Protein AF-0000000068389371 (afdb_homodimer)

Structure (mmCIF, N/CA/C/O backbone):
data_AF-0000000068389371-model_v1
#
loop_
_entity.id
_entity.type
_entity.pdbx_description
1 polymer 'Two component response regulator'
#
loop_
_atom_site.group_PDB
_atom_site.id
_atom_site.type_symbol
_atom_site.label_atom_id
_atom_site.label_alt_id
_atom_site.label_comp_id
_atom_site.label_asym_id
_atom_site.label_entity_id
_atom_site.label_seq_id
_atom_site.pdbx_PDB_ins_code
_atom_site.Cartn_x
_atom_site.Cartn_y
_atom_site.Cartn_z
_atom_site.occupancy
_atom_site.B_iso_or_equiv
_atom_site.auth_seq_id
_atom_site.auth_comp_id
_atom_site.auth_asym_id
_atom_site.auth_atom_id
_atom_site.pdbx_PDB_model_num
ATOM 1 N N . MET A 1 1 ? 2.408 29.203 19.641 1 53.09 1 MET A N 1
ATOM 2 C CA . MET A 1 1 ? 2.848 27.828 19.422 1 53.09 1 MET A CA 1
ATOM 3 C C . MET A 1 1 ? 2.51 27.344 18.016 1 53.09 1 MET A C 1
ATOM 5 O O . MET A 1 1 ? 1.41 27.609 17.516 1 53.09 1 MET A O 1
ATOM 9 N N . ASN A 1 2 ? 3.461 27.078 17.125 1 77 2 ASN A N 1
ATOM 10 C CA . ASN A 1 2 ? 3.219 26.859 15.703 1 77 2 ASN A CA 1
ATOM 11 C C . ASN A 1 2 ? 2.41 25.594 15.453 1 77 2 ASN A C 1
ATOM 13 O O . ASN A 1 2 ? 2.729 24.531 16 1 77 2 ASN A O 1
ATOM 17 N N . ARG A 1 3 ? 1.109 25.828 15.125 1 90.31 3 ARG A N 1
ATOM 18 C CA . ARG A 1 3 ? 0.218 24.688 14.922 1 90.31 3 ARG A CA 1
ATOM 19 C C . ARG A 1 3 ? 0.712 23.797 13.781 1 90.31 3 ARG A C 1
ATOM 21 O O . ARG A 1 3 ? 1.027 24.297 12.695 1 90.31 3 ARG A O 1
ATOM 28 N N . PRO A 1 4 ? 0.837 22.609 14.078 1 95.31 4 PRO A N 1
ATOM 29 C CA . PRO A 1 4 ? 1.233 21.703 12.984 1 95.31 4 PRO A CA 1
ATOM 30 C C . PRO A 1 4 ? 0.307 21.812 11.773 1 95.31 4 PRO A C 1
ATOM 32 O O . PRO A 1 4 ? -0.898 22.016 11.93 1 95.31 4 PRO A O 1
ATOM 35 N N . VAL A 1 5 ? 0.938 21.672 10.641 1 97.31 5 VAL A N 1
ATOM 36 C CA . VAL A 1 5 ? 0.187 21.844 9.398 1 97.31 5 VAL A CA 1
ATOM 37 C C . VAL A 1 5 ? 0.006 20.5 8.719 1 97.31 5 VAL A C 1
ATOM 39 O O . VAL A 1 5 ? 0.98 19.766 8.484 1 97.31 5 VAL A O 1
ATOM 42 N N . VAL A 1 6 ? -1.281 20.156 8.406 1 97.31 6 VAL A N 1
ATOM 43 C CA . VAL A 1 6 ? -1.623 18.938 7.691 1 97.31 6 VAL A CA 1
ATOM 44 C C . VAL A 1 6 ? -2.002 19.266 6.25 1 97.31 6 VAL A C 1
ATOM 46 O O . VAL A 1 6 ? -2.939 20.031 6.008 1 97.31 6 VAL A O 1
ATOM 49 N N . ALA A 1 7 ? -1.181 18.734 5.309 1 97.94 7 ALA A N 1
ATOM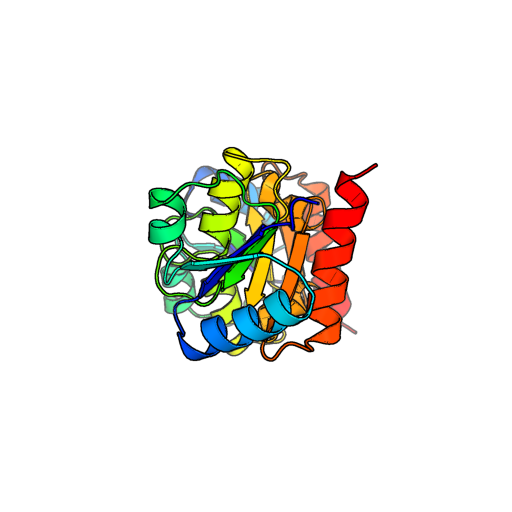 50 C CA . ALA A 1 7 ? -1.576 18.797 3.904 1 97.94 7 ALA A CA 1
ATOM 51 C C . ALA A 1 7 ? -2.52 17.656 3.547 1 97.94 7 ALA A C 1
ATOM 53 O O . ALA A 1 7 ? -2.307 16.516 3.967 1 97.94 7 ALA A O 1
ATOM 54 N N . ILE A 1 8 ? -3.59 17.922 2.832 1 97 8 ILE A N 1
ATOM 55 C CA . I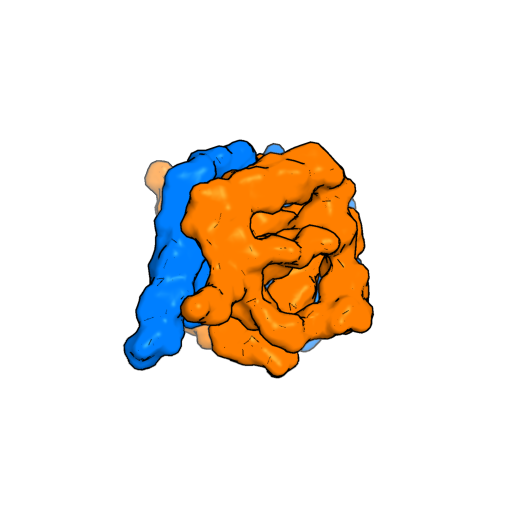LE A 1 8 ? -4.59 16.953 2.434 1 97 8 ILE A CA 1
ATOM 56 C C . ILE A 1 8 ? -4.73 16.938 0.914 1 97 8 ILE A C 1
ATOM 58 O O . ILE A 1 8 ? -4.914 17.984 0.295 1 97 8 ILE A O 1
ATOM 62 N N . VAL A 1 9 ? -4.625 15.711 0.309 1 95.12 9 VAL A N 1
ATOM 63 C CA . VAL A 1 9 ? -4.797 15.57 -1.132 1 95.12 9 VAL A CA 1
ATOM 64 C C . VAL A 1 9 ? -5.973 14.633 -1.419 1 95.12 9 VAL A C 1
ATOM 66 O O . VAL A 1 9 ? -5.945 13.461 -1.04 1 95.12 9 VAL A O 1
ATOM 69 N N . ASP A 1 10 ? -6.953 15.148 -2.037 1 91.75 10 ASP A N 1
ATOM 70 C CA . ASP A 1 10 ? -8.148 14.414 -2.451 1 91.75 10 ASP A CA 1
ATOM 71 C C . ASP A 1 10 ? -8.867 15.141 -3.588 1 91.75 10 ASP A C 1
ATOM 73 O O . ASP A 1 10 ? -8.977 16.359 -3.58 1 91.75 10 ASP A O 1
ATOM 77 N N . ASP A 1 11 ? -9.336 14.391 -4.523 1 90.06 11 ASP A N 1
ATOM 78 C CA . ASP A 1 11 ? -9.977 15.047 -5.66 1 90.06 11 ASP A CA 1
ATOM 79 C C . ASP A 1 11 ? -11.453 15.312 -5.379 1 90.06 11 ASP A C 1
ATOM 81 O O . ASP A 1 11 ? -12.117 16.016 -6.145 1 90.06 11 ASP A O 1
ATOM 85 N N . ASP A 1 12 ? -12.016 14.812 -4.234 1 91.25 12 ASP A N 1
ATOM 86 C CA . ASP A 1 12 ? -13.391 15.086 -3.824 1 91.25 12 ASP A CA 1
ATOM 87 C C . ASP A 1 12 ? -13.453 16.266 -2.859 1 91.25 12 ASP A C 1
ATOM 89 O O . ASP A 1 12 ? -13.023 16.156 -1.707 1 91.25 12 ASP A O 1
ATOM 93 N N . PRO A 1 13 ? -14.047 17.406 -3.371 1 95.06 13 PRO A N 1
ATOM 94 C CA . PRO A 1 13 ? -14.078 18.594 -2.512 1 95.06 13 PRO A CA 1
ATOM 95 C C . PRO A 1 13 ? -14.844 18.359 -1.212 1 95.06 13 PRO A C 1
ATOM 97 O O . PRO A 1 13 ? -14.578 19.016 -0.204 1 95.06 13 PRO A O 1
ATOM 100 N N . ARG A 1 14 ? -15.805 17.422 -1.181 1 95.81 14 ARG A N 1
ATOM 101 C CA . ARG A 1 14 ? -16.547 17.141 0.04 1 95.81 14 ARG A CA 1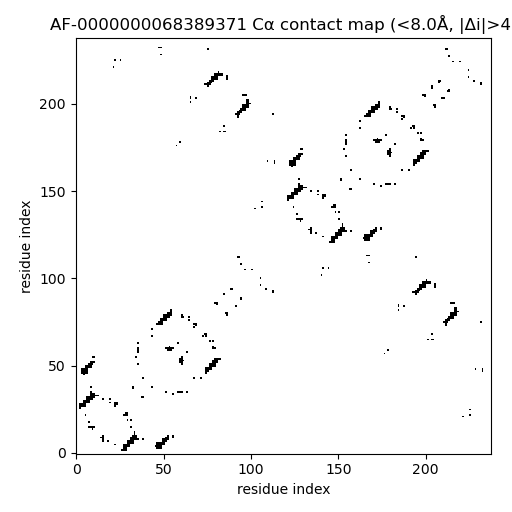
ATOM 102 C C . ARG A 1 14 ? -15.664 16.453 1.076 1 95.81 14 ARG A C 1
ATOM 104 O O . ARG A 1 14 ? -15.766 16.75 2.271 1 95.81 14 ARG A O 1
ATOM 111 N N . VAL A 1 15 ? -14.805 15.586 0.591 1 93.5 15 VAL A N 1
ATOM 112 C CA . VAL A 1 15 ? -13.859 14.914 1.479 1 93.5 15 VAL A CA 1
ATOM 113 C C . VAL A 1 15 ? -12.859 15.922 2.027 1 93.5 15 VAL A C 1
ATOM 115 O O . VAL A 1 15 ? -12.57 15.93 3.227 1 93.5 15 VAL A O 1
ATOM 118 N N . LEU A 1 16 ? -12.383 16.828 1.174 1 96.75 16 LEU A N 1
ATOM 119 C CA . LEU A 1 16 ? -11.453 17.859 1.602 1 96.75 16 LEU A CA 1
ATOM 120 C C . LEU A 1 16 ? -12.078 18.734 2.684 1 96.75 16 LEU A C 1
ATOM 122 O O . LEU A 1 16 ? -11.453 18.984 3.719 1 96.75 16 LEU A O 1
ATOM 126 N N . ALA A 1 17 ? -13.25 19.141 2.471 1 96.75 17 ALA A N 1
ATOM 127 C CA . ALA A 1 17 ? -13.93 20.031 3.414 1 96.75 17 ALA A CA 1
ATOM 128 C C . ALA A 1 17 ? -14.117 19.344 4.766 1 96.75 17 ALA A C 1
ATOM 130 O O . ALA A 1 17 ? -13.906 19.969 5.812 1 96.75 17 ALA A O 1
ATOM 131 N N . SER A 1 18 ? -14.555 18.125 4.707 1 96.12 18 SER A N 1
ATOM 132 C CA . SER A 1 18 ? -14.781 17.359 5.93 1 96.12 18 SER A CA 1
ATOM 133 C C . SER A 1 18 ? -13.492 17.203 6.73 1 96.12 18 SER A C 1
ATOM 135 O O . SER A 1 18 ? -13.484 17.391 7.949 1 96.12 18 SER A O 1
ATOM 137 N N . LEU A 1 19 ? -12.391 16.938 6.066 1 96.81 19 LEU A N 1
ATOM 138 C CA . LEU A 1 19 ? -11.102 16.734 6.73 1 96.81 19 LEU A CA 1
ATOM 139 C C . LEU A 1 19 ? -10.57 18.062 7.281 1 96.81 19 LEU A C 1
ATOM 141 O O . LEU A 1 19 ? -10.016 18.094 8.383 1 96.81 19 LEU A O 1
ATOM 145 N N . VAL A 1 20 ? -10.734 19.094 6.523 1 97.31 20 VAL A N 1
ATOM 146 C CA . VAL A 1 20 ? -10.305 20.406 6.969 1 97.31 20 VAL A CA 1
ATOM 147 C C . VAL A 1 20 ? -11.031 20.781 8.266 1 97.31 20 VAL A C 1
ATOM 149 O O . VAL A 1 20 ? -10.398 21.172 9.242 1 97.31 20 VAL A O 1
ATOM 152 N N . GLU A 1 21 ? -12.289 20.641 8.258 1 97.12 21 GLU A N 1
ATOM 153 C CA . GLU A 1 21 ? -13.086 20.969 9.438 1 97.12 21 GLU A CA 1
ATOM 154 C C . GLU A 1 21 ? -12.648 20.156 10.648 1 97.12 21 GLU A C 1
ATOM 156 O O . GLU A 1 21 ? -12.453 20.703 11.734 1 97.12 21 GLU A O 1
ATOM 161 N N . LEU A 1 22 ? -12.516 18.922 10.438 1 96 22 LEU A N 1
ATOM 162 C CA . LEU A 1 22 ? -12.133 18 11.508 1 96 22 LEU A CA 1
ATOM 163 C C . LEU A 1 22 ? -10.773 18.391 12.086 1 96 22 LEU A C 1
ATOM 165 O O . LEU A 1 22 ? -10.633 18.531 13.305 1 96 22 LEU A O 1
ATOM 169 N N . LEU A 1 23 ? -9.82 18.609 11.266 1 96.94 23 LEU A N 1
ATOM 170 C CA . LEU A 1 23 ? -8.445 18.859 11.695 1 96.94 23 LEU A CA 1
ATOM 171 C C . LEU A 1 23 ? -8.32 20.25 12.312 1 96.94 23 LEU A C 1
ATOM 173 O O . LEU A 1 23 ? -7.645 20.406 13.336 1 96.94 23 LEU A O 1
ATOM 177 N N . GLU A 1 24 ? -8.945 21.219 11.703 1 96.69 24 GLU A N 1
ATOM 178 C CA . GLU A 1 24 ? -8.867 22.578 12.258 1 96.69 24 GLU A CA 1
ATOM 179 C C . GLU A 1 24 ? -9.562 22.656 13.609 1 96.69 24 GLU A C 1
ATOM 181 O O . GLU A 1 24 ? -9.102 23.359 14.508 1 96.69 24 GLU A O 1
ATOM 186 N N . SER A 1 25 ? -10.641 21.891 13.75 1 95.69 25 SER A N 1
ATOM 187 C CA . SER A 1 25 ? -11.336 21.859 15.039 1 95.69 25 SER A CA 1
ATOM 188 C C . SER A 1 25 ? -10.469 21.234 16.125 1 95.69 25 SER A C 1
ATOM 190 O O . SER A 1 25 ? -10.672 21.5 17.312 1 95.69 25 SER A O 1
ATOM 192 N N . ALA A 1 26 ? -9.547 20.516 15.727 1 94.75 26 ALA A N 1
ATOM 193 C CA . ALA A 1 26 ? -8.648 19.844 16.672 1 94.75 26 ALA A CA 1
ATOM 194 C C . ALA A 1 26 ? -7.387 20.672 16.891 1 94.75 26 ALA A C 1
ATOM 196 O O . ALA A 1 26 ? -6.488 20.25 17.625 1 94.75 26 ALA A O 1
ATOM 197 N N . GLY A 1 27 ? -7.27 21.766 16.188 1 95.44 27 GLY A N 1
ATOM 198 C CA . GLY A 1 27 ? -6.176 22.688 16.453 1 95.44 27 GLY A CA 1
ATOM 199 C C . GLY A 1 27 ? -5.062 22.609 15.422 1 95.44 27 GLY A C 1
ATOM 200 O O . GLY A 1 27 ? -3.994 23.188 15.609 1 95.44 27 GLY A O 1
ATOM 201 N N . TYR A 1 28 ? -5.293 22 14.312 1 95.94 28 TYR A N 1
ATOM 202 C CA . TYR A 1 28 ? -4.277 21.891 13.273 1 95.94 28 TYR A CA 1
ATOM 203 C C . TYR A 1 28 ? -4.496 22.922 12.18 1 95.94 28 TYR A C 1
ATOM 205 O O . TYR A 1 28 ? -5.629 23.344 11.93 1 95.94 28 TYR A O 1
ATOM 213 N N . GLY A 1 29 ? -3.332 23.391 11.594 1 97.25 29 GLY A N 1
ATOM 214 C CA . GLY A 1 29 ? -3.455 24.031 10.289 1 97.25 29 GLY A CA 1
ATOM 215 C C . GLY A 1 29 ? -3.658 23.047 9.156 1 97.25 29 GLY A C 1
ATOM 216 O O . GLY A 1 29 ? -3.242 21.891 9.25 1 97.25 29 GLY A O 1
ATOM 217 N N . THR A 1 30 ? -4.344 23.531 8.117 1 97.69 30 THR A N 1
ATOM 218 C CA . THR A 1 30 ? -4.57 22.625 6.996 1 97.69 30 THR A CA 1
ATOM 219 C C . THR A 1 30 ? -4.262 23.312 5.668 1 97.69 30 THR A C 1
ATOM 221 O O . THR A 1 30 ? -4.383 24.547 5.559 1 97.69 30 THR A O 1
ATOM 224 N N . GLN A 1 31 ? -3.752 22.547 4.715 1 97.88 31 GLN A N 1
ATOM 225 C CA . GLN A 1 31 ? -3.637 22.891 3.301 1 97.88 31 GLN A CA 1
ATOM 226 C C . GLN A 1 31 ? -4.227 21.797 2.422 1 97.88 31 GLN A C 1
ATOM 228 O O . GLN A 1 31 ? -3.793 20.641 2.484 1 97.88 31 GLN A O 1
ATOM 233 N N . SER A 1 32 ? -5.211 22.125 1.667 1 97.31 32 SER A N 1
ATOM 234 C CA . SER A 1 32 ? -5.887 21.109 0.867 1 97.31 32 SER A CA 1
ATOM 235 C C . SER A 1 32 ? -5.574 21.266 -0.617 1 97.31 32 SER A C 1
ATOM 237 O O . SER A 1 32 ? -5.477 22.391 -1.114 1 97.31 32 SER A O 1
ATOM 239 N N . PHE A 1 33 ? -5.426 20.156 -1.329 1 96 33 PHE A N 1
ATOM 240 C CA . PHE A 1 33 ? -5.09 20.125 -2.746 1 96 33 PHE A CA 1
ATOM 241 C C . PHE A 1 33 ? -5.969 19.125 -3.49 1 96 33 PHE A C 1
ATOM 243 O O . PHE A 1 33 ? -6.258 18.047 -2.977 1 96 33 PHE A O 1
ATOM 250 N N . PRO A 1 34 ? -6.297 19.438 -4.73 1 93.69 34 PRO A N 1
ATOM 251 C CA . PRO A 1 34 ? -7.156 18.547 -5.5 1 93.69 34 PRO A CA 1
ATOM 252 C C . PRO A 1 34 ? -6.379 17.406 -6.168 1 93.69 34 PRO A C 1
ATOM 254 O O . PRO A 1 34 ? -6.977 16.5 -6.738 1 93.69 34 PRO A O 1
ATOM 257 N N . SER A 1 35 ? -5.055 17.547 -6.125 1 89.75 35 SER A N 1
ATOM 258 C CA . SER A 1 35 ? -4.207 16.547 -6.754 1 89.75 35 SER A CA 1
ATOM 259 C C . SER A 1 35 ? -2.801 16.547 -6.16 1 89.75 35 SER A C 1
ATOM 261 O O . SER A 1 35 ? -2.385 17.547 -5.559 1 89.75 35 SER A O 1
ATOM 263 N N . GLY A 1 36 ? -2.066 15.359 -6.273 1 91.25 36 GLY A N 1
ATOM 264 C CA . GLY A 1 36 ? -0.669 15.32 -5.871 1 91.25 36 GLY A CA 1
ATOM 265 C C . GLY A 1 36 ? 0.192 16.344 -6.582 1 91.25 36 GLY A C 1
ATOM 266 O O . GLY A 1 36 ? 1.086 16.938 -5.977 1 91.25 36 GLY A O 1
ATOM 267 N N . GLU A 1 37 ? -0.155 16.609 -7.852 1 89.62 37 GLU A N 1
ATOM 268 C CA . GLU A 1 37 ? 0.57 17.594 -8.648 1 89.62 37 GLU A CA 1
ATOM 269 C C . GLU A 1 37 ? 0.448 18.984 -8.055 1 89.62 37 GLU A C 1
ATOM 271 O O . GLU A 1 37 ? 1.418 19.75 -8.039 1 89.62 37 GLU A O 1
ATOM 276 N N . ALA A 1 38 ? -0.728 19.312 -7.637 1 93.94 38 ALA A N 1
ATOM 277 C CA . ALA A 1 38 ? -0.955 20.625 -7.035 1 93.94 38 ALA A CA 1
ATOM 278 C C . ALA A 1 38 ? -0.126 20.797 -5.766 1 93.94 38 ALA A C 1
ATOM 280 O O . ALA A 1 38 ? 0.448 21.859 -5.531 1 93.94 38 ALA A O 1
ATOM 281 N N . LEU A 1 39 ? -0.064 19.719 -4.918 1 95.5 39 LEU A N 1
ATOM 282 C CA . LEU A 1 39 ? 0.756 19.766 -3.711 1 95.5 39 LEU A CA 1
ATOM 283 C C . LEU A 1 39 ? 2.229 19.953 -4.062 1 95.5 39 LEU A C 1
ATOM 285 O O . LEU A 1 39 ? 2.906 20.797 -3.469 1 95.5 39 LEU A O 1
ATOM 289 N N . LEU A 1 40 ? 2.668 19.234 -5.027 1 92.75 40 LEU A N 1
ATOM 290 C CA . LEU A 1 40 ? 4.082 19.266 -5.387 1 92.75 40 LEU A CA 1
ATOM 291 C C . LEU A 1 40 ? 4.453 20.641 -5.965 1 92.75 40 LEU A C 1
ATOM 293 O O . LEU A 1 40 ? 5.566 21.125 -5.742 1 92.75 40 LEU A O 1
ATOM 297 N N . ALA A 1 41 ? 3.506 21.203 -6.703 1 94.31 41 ALA A N 1
ATOM 298 C CA . ALA A 1 41 ? 3.725 22.547 -7.234 1 94.31 41 ALA A CA 1
ATOM 299 C C . ALA A 1 41 ? 3.812 23.578 -6.105 1 94.31 41 ALA A C 1
ATOM 301 O O . ALA A 1 41 ? 4.594 24.531 -6.184 1 94.31 41 ALA A O 1
ATOM 302 N N . PHE A 1 42 ? 2.969 23.453 -5.09 1 94.94 42 PHE A N 1
ATOM 303 C CA . PHE A 1 42 ? 2.951 24.344 -3.932 1 94.94 42 PHE A CA 1
ATOM 304 C C . PHE A 1 42 ? 4.211 24.156 -3.094 1 94.94 42 PHE A C 1
ATOM 306 O O . PHE A 1 42 ? 4.766 25.141 -2.58 1 94.94 42 PHE A O 1
ATOM 313 N N . GLY A 1 43 ? 4.617 22.859 -3.027 1 95.38 43 GLY A N 1
ATOM 314 C CA . GLY A 1 43 ? 5.781 22.531 -2.217 1 95.38 43 GLY A CA 1
ATOM 315 C C . GLY A 1 43 ? 5.422 21.938 -0.87 1 95.38 43 GLY A C 1
ATOM 316 O O . GLY A 1 43 ? 4.27 22.016 -0.438 1 95.38 43 GLY A O 1
ATOM 317 N N . LEU A 1 44 ? 6.449 21.375 -0.189 1 94.94 44 LEU A N 1
ATOM 318 C CA . LEU A 1 44 ? 6.223 20.641 1.05 1 94.94 44 LEU A CA 1
ATOM 319 C C . LEU A 1 44 ? 6.676 21.453 2.256 1 94.94 44 LEU A C 1
ATOM 321 O O . LEU A 1 44 ? 6.637 20.969 3.389 1 94.94 44 LEU A O 1
ATOM 325 N N . GLN A 1 45 ? 7 22.688 1.951 1 93.38 45 GLN A N 1
ATOM 326 C CA . GLN A 1 45 ? 7.504 23.516 3.045 1 93.38 45 GLN A CA 1
ATOM 327 C C . GLN A 1 45 ? 6.418 23.766 4.086 1 93.38 45 GLN A C 1
ATOM 329 O O . GLN A 1 45 ? 5.301 24.156 3.738 1 93.38 45 GLN A O 1
ATOM 334 N N . GLY A 1 46 ? 6.758 23.516 5.348 1 93.88 46 GLY A N 1
ATOM 335 C CA . GLY A 1 46 ? 5.855 23.828 6.445 1 93.88 46 GLY A CA 1
ATOM 336 C C . GLY A 1 46 ? 4.816 22.734 6.684 1 93.88 46 GLY A C 1
ATOM 337 O O . GLY A 1 46 ? 3.998 22.844 7.598 1 93.88 46 GLY A O 1
ATOM 338 N N . VAL A 1 47 ? 4.895 21.672 5.945 1 95.94 47 VAL A N 1
ATOM 339 C CA . VAL A 1 47 ? 3.963 20.562 6.125 1 95.94 47 VAL A CA 1
ATOM 340 C C . VAL A 1 47 ? 4.52 19.578 7.156 1 95.94 47 VAL A C 1
ATOM 342 O O . VAL A 1 47 ? 5.672 19.156 7.055 1 95.94 47 VAL A O 1
ATOM 345 N N . ASP A 1 48 ? 3.625 19.281 8.078 1 93.75 48 ASP A N 1
ATOM 346 C CA . ASP A 1 48 ? 4.066 18.375 9.133 1 93.75 48 ASP A CA 1
ATOM 347 C C . ASP A 1 48 ? 3.518 16.969 8.914 1 93.75 48 ASP A C 1
ATOM 349 O O . ASP A 1 48 ? 4.082 15.992 9.414 1 93.75 48 ASP A O 1
ATOM 353 N N . VAL A 1 49 ? 2.4 16.859 8.25 1 94.06 49 VAL A N 1
ATOM 354 C CA . VAL A 1 49 ? 1.758 15.594 7.934 1 94.06 49 VAL A CA 1
ATOM 355 C C . VAL A 1 49 ? 1.076 15.688 6.57 1 94.06 49 VAL A C 1
ATOM 357 O O . VAL A 1 49 ? 0.497 16.719 6.227 1 94.06 49 VAL A O 1
ATOM 360 N N . LEU A 1 50 ? 1.22 14.617 5.816 1 94.88 50 LEU A N 1
ATOM 361 C CA . LEU A 1 50 ? 0.482 14.516 4.562 1 94.88 50 LEU A CA 1
ATOM 362 C C . LEU A 1 50 ? -0.555 13.398 4.625 1 94.88 50 LEU A C 1
ATOM 364 O O . LEU A 1 50 ? -0.248 12.281 5.059 1 94.88 50 LEU A O 1
ATOM 368 N N . ILE A 1 51 ? -1.808 13.664 4.316 1 92.62 51 ILE A N 1
ATOM 369 C CA . ILE A 1 51 ? -2.875 12.695 4.094 1 92.62 51 ILE A CA 1
ATOM 370 C C . ILE A 1 51 ? -3.311 12.742 2.629 1 92.62 51 ILE A C 1
ATOM 372 O O . ILE A 1 51 ? -3.68 13.797 2.113 1 92.62 51 ILE A O 1
ATOM 376 N N . THR A 1 52 ? -3.217 11.562 1.969 1 90.19 52 THR A N 1
ATOM 377 C CA . THR A 1 52 ? -3.541 11.594 0.547 1 90.19 52 THR A CA 1
ATOM 378 C C . THR A 1 52 ? -4.43 10.414 0.17 1 90.19 52 THR A C 1
ATOM 380 O O . THR A 1 52 ? -4.234 9.297 0.667 1 90.19 52 THR A O 1
ATOM 383 N N . ASP A 1 53 ? -5.316 10.609 -0.754 1 83.5 53 ASP A N 1
ATOM 384 C CA . ASP A 1 53 ? -6.207 9.586 -1.304 1 83.5 53 ASP A CA 1
ATOM 385 C C . ASP A 1 53 ? -5.484 8.727 -2.338 1 83.5 53 ASP A C 1
ATOM 387 O O . ASP A 1 53 ? -4.797 9.25 -3.219 1 83.5 53 ASP A O 1
ATOM 391 N N . ILE A 1 54 ? -5.641 7.438 -2.303 1 75.12 54 ILE A N 1
ATOM 392 C CA . ILE A 1 54 ? -4.973 6.562 -3.26 1 75.12 54 ILE A CA 1
ATOM 393 C C . ILE A 1 54 ? -5.93 6.223 -4.402 1 75.12 54 ILE A C 1
ATOM 395 O O . ILE A 1 54 ? -5.523 5.625 -5.402 1 75.12 54 ILE A O 1
ATOM 399 N N . GLY A 1 55 ? -7.133 6.496 -4.23 1 69.94 55 GLY A N 1
ATOM 400 C CA . GLY A 1 55 ? -8.117 6.168 -5.246 1 69.94 55 GLY A CA 1
ATOM 401 C C . GLY A 1 55 ? -8.281 7.254 -6.293 1 69.94 55 GLY A C 1
ATOM 402 O O . GLY A 1 55 ? -9.258 7.258 -7.047 1 69.94 55 GLY A O 1
ATOM 403 N N . MET A 1 56 ? -7.348 8.172 -6.34 1 70.5 56 MET A N 1
ATOM 404 C CA . MET A 1 56 ? -7.461 9.266 -7.305 1 70.5 56 MET A CA 1
ATOM 405 C C . MET A 1 56 ? -7 8.82 -8.688 1 70.5 56 MET A C 1
ATOM 407 O O . MET A 1 56 ? -6.117 7.973 -8.812 1 70.5 56 MET A O 1
ATOM 411 N N . PRO A 1 57 ? -7.68 9.305 -9.719 1 57.91 57 PRO A N 1
ATOM 412 C CA . PRO A 1 57 ? -7.215 9.023 -11.078 1 57.91 57 PRO A CA 1
ATOM 413 C C . PRO A 1 57 ? -5.785 9.5 -11.328 1 57.91 57 PRO A C 1
ATOM 415 O O . PRO A 1 57 ? -5.395 10.562 -10.844 1 57.91 57 PRO A O 1
ATOM 418 N N . GLY A 1 58 ? -4.887 8.734 -12.062 1 51.19 58 GLY A N 1
ATOM 419 C CA . GLY A 1 58 ? -3.539 9.156 -12.406 1 51.19 58 GLY A CA 1
ATOM 420 C C . GLY A 1 58 ? -2.514 8.805 -11.344 1 51.19 58 GLY A C 1
ATOM 421 O O . GLY A 1 58 ? -2.471 7.672 -10.867 1 51.19 58 GLY A O 1
ATOM 422 N N . ALA A 1 59 ? -1.673 9.977 -11.008 1 52.34 59 ALA A N 1
ATOM 423 C CA . ALA A 1 59 ? -0.672 9.75 -9.969 1 52.34 59 ALA A CA 1
ATOM 424 C C . ALA A 1 59 ? -1.329 9.344 -8.656 1 52.34 59 ALA A C 1
ATOM 426 O O . ALA A 1 59 ? -2.123 10.102 -8.094 1 52.34 59 ALA A O 1
ATOM 427 N N . ASP A 1 60 ? -1.186 8.086 -8.258 1 62.84 60 ASP A N 1
ATOM 428 C CA . ASP A 1 60 ? -1.942 7.562 -7.125 1 62.84 60 ASP A CA 1
ATOM 429 C C . ASP A 1 60 ? -1.229 7.859 -5.809 1 62.84 60 ASP A C 1
ATOM 431 O O . ASP A 1 60 ? -0.122 8.398 -5.801 1 62.84 60 ASP A O 1
ATOM 435 N N . GLY A 1 61 ? -1.941 8.016 -4.84 1 70.12 61 GLY A N 1
ATOM 436 C CA . GLY A 1 61 ? -1.491 8.234 -3.475 1 70.12 61 GLY A CA 1
ATOM 437 C C . GLY A 1 61 ? -0.172 7.551 -3.166 1 70.12 61 GLY A C 1
ATOM 438 O O . GLY A 1 61 ? 0.655 8.094 -2.43 1 70.12 61 GLY A O 1
ATOM 439 N N . PHE A 1 62 ? 0.093 6.562 -3.961 1 69.88 62 PHE A N 1
ATOM 440 C CA . PHE A 1 62 ? 1.331 5.832 -3.723 1 69.88 62 PHE A CA 1
ATOM 441 C C . PHE A 1 62 ? 2.514 6.547 -4.367 1 69.88 62 PHE A C 1
ATOM 443 O O . PHE A 1 62 ? 3.584 6.652 -3.764 1 69.88 62 PHE A O 1
ATOM 450 N N . GLU A 1 63 ? 2.256 6.93 -5.609 1 69.81 63 GLU A N 1
ATOM 451 C CA . GLU A 1 63 ? 3.309 7.668 -6.297 1 69.81 63 GLU A CA 1
ATOM 452 C C . GLU A 1 63 ? 3.656 8.953 -5.555 1 69.81 63 GLU A C 1
ATOM 454 O O . GLU A 1 63 ? 4.832 9.297 -5.406 1 69.81 63 GLU A O 1
ATOM 459 N N . LEU A 1 64 ? 2.615 9.633 -5.16 1 81.69 64 LEU A N 1
ATOM 460 C CA . LEU A 1 64 ? 2.836 10.852 -4.395 1 81.69 64 LEU A CA 1
ATOM 461 C C . LEU A 1 64 ? 3.617 10.562 -3.117 1 81.69 64 LEU A C 1
ATOM 463 O O . LEU A 1 64 ? 4.551 11.289 -2.775 1 81.69 64 LEU A O 1
ATOM 467 N N . ARG A 1 65 ? 3.207 9.547 -2.428 1 79.06 65 ARG A N 1
ATOM 468 C CA . ARG A 1 65 ? 3.926 9.156 -1.219 1 79.06 65 ARG A CA 1
ATOM 469 C C . ARG A 1 65 ? 5.402 8.922 -1.514 1 79.06 65 ARG A C 1
ATOM 471 O O . ARG A 1 65 ? 6.27 9.359 -0.755 1 79.06 65 ARG A O 1
ATOM 478 N N . ASP A 1 66 ? 5.703 8.312 -2.553 1 71.31 66 ASP A N 1
ATOM 479 C CA . ASP A 1 66 ? 7.082 7.988 -2.908 1 71.31 66 ASP A CA 1
ATOM 480 C C . ASP A 1 66 ? 7.891 9.258 -3.168 1 71.31 66 ASP A C 1
ATOM 482 O O . ASP A 1 66 ? 9.023 9.391 -2.691 1 71.31 66 ASP A O 1
ATOM 486 N N . ILE A 1 67 ? 7.297 10.102 -3.91 1 76.94 67 ILE A N 1
ATOM 487 C CA . ILE A 1 67 ? 7.961 11.359 -4.234 1 76.94 67 ILE A CA 1
ATOM 488 C C . ILE A 1 67 ? 8.219 12.148 -2.953 1 76.94 67 ILE A C 1
ATOM 490 O O . ILE A 1 67 ? 9.312 12.672 -2.748 1 76.94 67 ILE A O 1
ATOM 494 N N . VAL A 1 68 ? 7.246 12.203 -2.119 1 84.06 68 VAL A N 1
ATOM 495 C CA . VAL A 1 68 ? 7.332 12.969 -0.882 1 84.06 68 VAL A CA 1
ATOM 496 C C . VAL A 1 68 ? 8.383 12.352 0.04 1 84.06 68 VAL A C 1
ATOM 498 O O . VAL A 1 68 ? 9.156 13.062 0.673 1 84.06 68 VAL A O 1
ATOM 501 N N . ARG A 1 69 ? 8.359 11.078 0.102 1 78.25 69 ARG A N 1
ATOM 502 C CA . ARG A 1 69 ? 9.32 10.391 0.959 1 78.25 69 ARG A CA 1
ATOM 503 C C . ARG A 1 69 ? 10.75 10.656 0.501 1 78.25 69 ARG A C 1
ATOM 505 O O . ARG A 1 69 ? 11.664 10.742 1.322 1 78.25 69 ARG A O 1
ATOM 512 N N . GLN A 1 70 ? 10.875 10.727 -0.725 1 75.06 70 GLN A N 1
ATOM 513 C CA . GLN A 1 70 ? 12.195 11.023 -1.265 1 75.06 70 GLN A CA 1
ATOM 514 C C . GLN A 1 70 ? 12.609 12.461 -0.952 1 75.06 70 GLN A C 1
ATOM 516 O O . GLN A 1 70 ? 13.766 12.719 -0.618 1 75.06 70 GLN A O 1
ATOM 521 N N . ALA A 1 71 ? 11.688 13.344 -1.091 1 83.44 71 ALA A N 1
ATOM 522 C CA . ALA A 1 71 ? 11.961 14.766 -0.901 1 83.44 71 ALA A CA 1
ATOM 523 C C . ALA A 1 71 ? 12.031 15.117 0.582 1 83.44 71 ALA A C 1
ATOM 525 O O . ALA A 1 71 ? 12.758 16.031 0.976 1 83.44 71 ALA A O 1
ATOM 526 N N . SER A 1 72 ? 11.219 14.492 1.406 1 86.94 72 SER A N 1
ATOM 527 C CA . SER A 1 72 ? 11.109 14.719 2.842 1 86.94 72 SER A CA 1
ATOM 528 C C . SER A 1 72 ? 10.883 13.414 3.598 1 86.94 72 SER A C 1
ATOM 530 O O . SER A 1 72 ? 9.766 13.125 4.027 1 86.94 72 SER A O 1
ATOM 532 N N . PRO A 1 73 ? 12 12.719 3.893 1 79.44 73 PRO A N 1
ATOM 533 C CA . PRO A 1 73 ? 11.898 11.375 4.465 1 79.44 73 PRO A CA 1
ATOM 534 C C . PRO A 1 73 ? 11.25 11.375 5.848 1 79.44 73 PRO A C 1
ATOM 536 O O . PRO A 1 73 ? 10.68 10.359 6.258 1 79.44 73 PRO A O 1
ATOM 539 N N . GLU A 1 74 ? 11.25 12.477 6.5 1 81.19 74 GLU A N 1
ATOM 540 C CA . GLU A 1 74 ? 10.734 12.508 7.867 1 81.19 74 GLU A CA 1
ATOM 541 C C . GLU A 1 74 ? 9.258 12.922 7.887 1 81.19 74 GLU A C 1
ATOM 543 O O . GLU A 1 74 ? 8.617 12.891 8.938 1 81.19 74 GLU A O 1
ATOM 548 N N . LEU A 1 75 ? 8.734 13.305 6.766 1 88.62 75 LEU A N 1
ATOM 549 C CA . LEU A 1 75 ? 7.34 13.734 6.703 1 88.62 75 LEU A CA 1
ATOM 550 C C . LEU A 1 75 ? 6.402 12.531 6.738 1 88.62 75 LEU A C 1
ATOM 552 O O . LEU A 1 75 ? 6.395 11.711 5.812 1 88.62 75 LEU A O 1
ATOM 556 N N . PRO A 1 76 ? 5.621 12.391 7.816 1 87.12 76 PRO A N 1
ATOM 557 C CA . PRO A 1 76 ? 4.637 11.305 7.848 1 87.12 76 PRO A CA 1
ATOM 558 C C . PRO A 1 76 ? 3.59 11.43 6.746 1 87.12 76 PRO A C 1
ATOM 560 O O . PRO A 1 76 ? 3.064 12.516 6.508 1 87.12 76 PRO A O 1
ATOM 563 N N . VAL A 1 77 ? 3.373 10.312 6.078 1 86.31 77 VAL A N 1
ATOM 564 C CA . VAL A 1 77 ? 2.381 10.289 5.008 1 86.31 77 VAL A CA 1
ATOM 565 C C . VAL A 1 77 ? 1.33 9.219 5.305 1 86.31 77 VAL A C 1
ATOM 567 O O . VAL A 1 77 ? 1.667 8.055 5.543 1 86.31 77 VAL A O 1
ATOM 570 N N . PHE A 1 78 ? 0.038 9.656 5.348 1 85.25 78 PHE A N 1
ATOM 571 C CA . PHE A 1 78 ? -1.091 8.742 5.453 1 85.25 78 PHE A CA 1
ATOM 572 C C . PHE A 1 78 ? -1.768 8.555 4.102 1 85.25 78 PHE A C 1
ATOM 574 O O . PHE A 1 78 ? -2.062 9.531 3.41 1 85.25 78 PHE A O 1
ATOM 581 N N . LEU A 1 79 ? -1.947 7.281 3.762 1 79.75 79 LEU A N 1
ATOM 582 C CA . LEU A 1 79 ? -2.738 6.949 2.584 1 79.75 79 LEU A CA 1
ATOM 583 C C . LEU A 1 79 ? -4.195 6.691 2.961 1 79.75 79 LEU A C 1
ATOM 585 O O . LEU A 1 79 ? -4.473 6.039 3.973 1 79.75 79 LEU A O 1
ATOM 589 N N . MET A 1 80 ? -5.055 7.355 2.227 1 82.31 80 MET A N 1
ATOM 590 C CA . MET A 1 80 ? -6.484 7.188 2.469 1 82.31 80 MET A CA 1
ATOM 591 C C . MET A 1 80 ? -7.152 6.449 1.313 1 82.31 80 MET A C 1
ATOM 593 O O . MET A 1 80 ? -6.84 6.699 0.148 1 82.31 80 MET A O 1
ATOM 597 N N . SER A 1 81 ? -8 5.484 1.644 1 69.62 81 SER A N 1
ATOM 598 C CA . SER A 1 81 ? -8.695 4.734 0.603 1 69.62 81 SER A CA 1
ATOM 599 C C . SER A 1 81 ? -10.133 4.422 1.012 1 69.62 81 SER A C 1
ATOM 601 O O . SER A 1 81 ? -10.406 4.164 2.186 1 69.62 81 SER A O 1
ATOM 603 N N . GLY A 1 82 ? -10.977 4.656 0.21 1 68.25 82 GLY A N 1
ATOM 604 C CA . GLY A 1 82 ? -12.32 4.152 0.431 1 68.25 82 GLY A CA 1
ATOM 605 C C . GLY A 1 82 ? -12.477 2.686 0.082 1 68.25 82 GLY A C 1
ATOM 606 O O . GLY A 1 82 ? -13.547 2.102 0.285 1 68.25 82 GLY A O 1
ATOM 607 N N . ARG A 1 83 ? -11.539 2.318 -0.578 1 54.12 83 ARG A N 1
ATOM 608 C CA . ARG A 1 83 ? -11.602 0.921 -0.997 1 54.12 83 ARG A CA 1
ATOM 609 C C . ARG A 1 83 ? -11.148 -0.008 0.125 1 54.12 83 ARG A C 1
ATOM 611 O O . ARG A 1 83 ? -10.062 0.166 0.681 1 54.12 83 ARG A O 1
ATOM 618 N N . HIS A 1 84 ? -12.125 -0.599 0.85 1 48.94 84 HIS A N 1
ATOM 619 C CA . HIS A 1 84 ? -11.914 -1.508 1.972 1 48.94 84 HIS A CA 1
ATOM 620 C C . HIS A 1 84 ? -10.625 -2.301 1.803 1 48.94 84 HIS A C 1
ATOM 622 O O . HIS A 1 84 ? -9.953 -2.615 2.787 1 48.94 84 HIS A O 1
ATOM 628 N N . GLU A 1 85 ? -10.422 -2.572 0.602 1 45.34 85 GLU A N 1
ATOM 629 C CA . GLU A 1 85 ? -9.422 -3.594 0.305 1 45.34 85 GLU A CA 1
ATOM 630 C C . GLU A 1 85 ? -8.008 -3.092 0.613 1 45.34 85 GLU A C 1
ATOM 632 O O . GLU A 1 85 ? -7.137 -3.875 0.99 1 45.34 85 GLU A O 1
ATOM 637 N N . ILE A 1 86 ? -7.785 -1.807 0.419 1 46.53 86 ILE A N 1
ATOM 638 C CA . ILE A 1 86 ? -6.418 -1.326 0.602 1 46.53 86 ILE A CA 1
ATOM 639 C C . ILE A 1 86 ? -6.105 -1.214 2.092 1 46.53 86 ILE A C 1
ATOM 641 O O . ILE A 1 86 ? -5.016 -1.582 2.533 1 46.53 86 ILE A O 1
ATOM 645 N N . ALA A 1 87 ? -7.117 -0.555 2.811 1 43.5 87 ALA A N 1
ATOM 646 C CA . ALA A 1 87 ? -6.914 -0.449 4.254 1 43.5 87 ALA A CA 1
ATOM 647 C C . ALA A 1 87 ? -6.672 -1.821 4.875 1 43.5 87 ALA A C 1
ATOM 649 O O . ALA A 1 87 ? -5.969 -1.938 5.883 1 43.5 87 ALA A O 1
ATOM 650 N N . ASP A 1 88 ? -7.516 -2.668 4.258 1 41.5 88 ASP A N 1
ATOM 651 C CA . ASP A 1 88 ? -7.332 -4.043 4.707 1 41.5 88 ASP A CA 1
ATOM 652 C C . ASP A 1 88 ? -5.996 -4.609 4.23 1 41.5 88 ASP A C 1
ATOM 654 O O . ASP A 1 88 ? -5.781 -5.82 4.27 1 41.5 88 ASP A O 1
ATOM 658 N N . GLN A 1 89 ? -5.41 -3.947 3.537 1 44.22 89 GLN A N 1
ATOM 659 C CA . GLN A 1 89 ? -4.082 -4.371 3.107 1 44.22 89 GLN A CA 1
ATOM 660 C C . GLN A 1 89 ? -3.371 -5.156 4.207 1 44.22 89 GLN A C 1
ATOM 662 O O . GLN A 1 89 ? -2.584 -6.062 3.922 1 44.22 89 GLN A O 1
ATOM 667 N N . ASP A 1 90 ? -3.643 -4.555 5.449 1 40.56 90 ASP A N 1
ATOM 668 C CA . ASP A 1 90 ? -3.25 -5.395 6.578 1 40.56 90 ASP A CA 1
ATOM 669 C C . ASP A 1 90 ? -4.062 -6.684 6.613 1 40.56 90 ASP A C 1
ATOM 671 O O . ASP A 1 90 ? -3.691 -7.641 7.297 1 40.56 90 ASP A O 1
ATOM 675 N N . ARG A 1 91 ? -5.266 -6.512 6.012 1 38.5 91 ARG A N 1
ATOM 676 C CA . ARG A 1 91 ? -6.082 -7.672 6.352 1 38.5 91 ARG A CA 1
ATOM 677 C C . ARG A 1 91 ? -6.234 -8.602 5.152 1 38.5 91 ARG A C 1
ATOM 679 O O . ARG A 1 91 ? -6.871 -9.656 5.25 1 38.5 91 ARG A O 1
ATOM 686 N N . GLY A 1 92 ? -5.898 -8.211 3.896 1 47.81 92 GLY A N 1
ATOM 687 C CA . GLY A 1 92 ? -6.172 -9.227 2.891 1 47.81 92 GLY A CA 1
ATOM 688 C C . GLY A 1 92 ? -5.078 -10.273 2.779 1 47.81 92 GLY A C 1
ATOM 689 O O . GLY A 1 92 ? -4.062 -10.188 3.473 1 47.81 92 GLY A O 1
ATOM 690 N N . ILE A 1 93 ? -5.406 -11.406 2.014 1 59.31 93 ILE A N 1
ATOM 691 C CA . ILE A 1 93 ? -4.492 -12.516 1.778 1 59.31 93 ILE A CA 1
ATOM 692 C C . ILE A 1 93 ? -3.414 -12.102 0.782 1 59.31 93 ILE A C 1
ATOM 694 O O . ILE A 1 93 ? -3.719 -11.539 -0.273 1 59.31 93 ILE A O 1
ATOM 698 N N . GLY A 1 94 ? -2.203 -11.781 1.345 1 68.75 94 GLY A N 1
ATOM 699 C CA . GLY A 1 94 ? -1.033 -11.383 0.577 1 68.75 94 GLY A CA 1
ATOM 700 C C . GLY A 1 94 ? -0.061 -10.523 1.369 1 68.75 94 GLY A C 1
ATOM 701 O O . GLY A 1 94 ? 0.089 -10.711 2.58 1 68.75 94 GLY A O 1
ATOM 702 N N . GLY A 1 95 ? 0.73 -9.641 0.695 1 70.44 95 GLY A N 1
ATOM 703 C CA . GLY A 1 95 ? 1.728 -8.836 1.383 1 70.44 95 GLY A CA 1
ATOM 704 C C . GLY A 1 95 ? 2.557 -7.984 0.443 1 70.44 95 GLY A C 1
ATOM 705 O O . GLY A 1 95 ? 2.133 -7.695 -0.677 1 70.44 95 GLY A O 1
ATOM 706 N N . PHE A 1 96 ? 3.633 -7.414 1.141 1 71.12 96 PHE A N 1
ATOM 707 C CA . PHE A 1 96 ? 4.574 -6.57 0.413 1 71.12 96 PHE A CA 1
ATOM 708 C C . PHE A 1 96 ? 5.938 -7.238 0.316 1 71.12 96 PHE A C 1
ATOM 710 O O . PHE A 1 96 ? 6.41 -7.836 1.284 1 71.12 96 PHE A O 1
ATOM 717 N N . LEU A 1 97 ? 6.441 -7.254 -0.96 1 76.88 97 LEU A N 1
ATOM 718 C CA . LEU A 1 97 ? 7.777 -7.781 -1.224 1 76.88 97 LEU A CA 1
ATOM 719 C C . LEU A 1 97 ? 8.711 -6.68 -1.724 1 76.88 97 LEU A C 1
ATOM 721 O O . LEU A 1 97 ? 8.328 -5.883 -2.584 1 76.88 97 LEU A O 1
ATOM 725 N N . ARG A 1 98 ? 9.938 -6.633 -1.103 1 73.81 98 ARG A N 1
ATOM 726 C CA . ARG A 1 98 ? 10.906 -5.602 -1.478 1 73.81 98 ARG A CA 1
ATOM 727 C C . ARG A 1 98 ? 11.906 -6.137 -2.498 1 73.81 98 ARG A C 1
ATOM 729 O O . ARG A 1 98 ? 12.375 -7.27 -2.377 1 73.81 98 ARG A O 1
ATOM 736 N N . LYS A 1 99 ? 12.062 -5.289 -3.463 1 79.12 99 LYS A N 1
ATOM 737 C CA . LYS A 1 99 ? 13.164 -5.566 -4.383 1 79.12 99 LYS A CA 1
ATOM 738 C C . LYS A 1 99 ? 14.461 -4.914 -3.906 1 79.12 99 LYS A C 1
ATOM 740 O O . LYS A 1 99 ? 14.438 -3.793 -3.389 1 79.12 99 LYS A O 1
ATOM 745 N N . PRO A 1 100 ? 15.688 -5.441 -4.031 1 80.5 100 PRO A N 1
ATOM 746 C CA . PRO A 1 100 ? 15.812 -6.852 -4.41 1 80.5 100 PRO A CA 1
ATOM 747 C C . PRO A 1 100 ? 15.266 -7.797 -3.34 1 80.5 100 PRO A C 1
ATOM 749 O O . PRO A 1 100 ? 15.359 -7.504 -2.145 1 80.5 1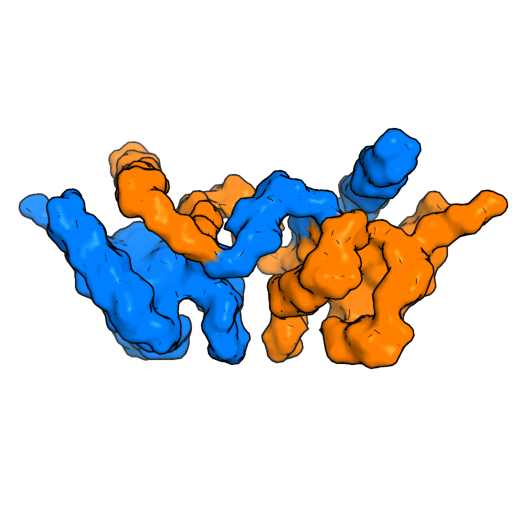00 PRO A O 1
ATOM 752 N N . PHE A 1 101 ? 14.641 -8.844 -3.785 1 80.06 101 PHE A N 1
ATOM 753 C CA . PHE A 1 101 ? 14.031 -9.758 -2.82 1 80.06 101 PHE A CA 1
ATOM 754 C C . PHE A 1 101 ? 14.953 -10.938 -2.537 1 80.06 101 PHE A C 1
ATOM 756 O O . PHE A 1 101 ? 15.758 -11.32 -3.387 1 80.06 101 PHE A O 1
ATOM 763 N N . ASP A 1 102 ? 14.836 -11.359 -1.248 1 82.38 102 ASP A N 1
ATOM 764 C CA . ASP A 1 102 ? 15.352 -12.664 -0.859 1 82.38 102 ASP A CA 1
ATOM 765 C C . ASP A 1 102 ? 14.438 -13.789 -1.364 1 82.38 102 ASP A C 1
ATOM 767 O O . ASP A 1 102 ? 13.273 -13.867 -0.973 1 82.38 102 ASP A O 1
ATOM 771 N N . GLY A 1 103 ? 15.062 -14.609 -2.234 1 89.44 103 GLY A N 1
ATOM 772 C CA . GLY A 1 103 ? 14.273 -15.68 -2.818 1 89.44 103 GLY A CA 1
ATOM 773 C C . GLY A 1 103 ? 13.602 -16.562 -1.782 1 89.44 103 GLY A C 1
ATOM 774 O O . GLY A 1 103 ? 12.438 -16.938 -1.945 1 89.44 103 GLY A O 1
ATOM 775 N N . HIS A 1 104 ? 14.352 -16.828 -0.778 1 88.38 104 HIS A N 1
ATOM 776 C CA . HIS A 1 104 ? 13.805 -17.656 0.284 1 88.38 104 HIS A CA 1
ATOM 777 C C . HIS A 1 104 ? 12.633 -16.984 0.977 1 88.38 104 HIS A C 1
ATOM 779 O O . HIS A 1 104 ? 11.609 -17.625 1.251 1 88.38 104 HIS A O 1
ATOM 785 N N . ALA A 1 105 ? 12.82 -15.711 1.191 1 81.88 105 ALA A N 1
ATOM 786 C CA . ALA A 1 105 ? 11.75 -14.953 1.837 1 81.88 105 ALA A CA 1
ATOM 787 C C . ALA A 1 105 ? 10.516 -14.883 0.949 1 81.88 105 ALA A C 1
ATOM 789 O O . ALA A 1 105 ? 9.383 -15 1.435 1 81.88 105 ALA A O 1
ATOM 790 N N . LEU A 1 106 ? 10.719 -14.703 -0.284 1 88 106 LEU A N 1
ATOM 791 C CA . LEU A 1 106 ? 9.617 -14.633 -1.238 1 88 106 LEU A CA 1
ATOM 792 C C . LEU A 1 106 ? 8.875 -15.961 -1.301 1 88 106 LEU A C 1
ATOM 794 O O . LEU A 1 106 ? 7.641 -15.984 -1.243 1 88 106 LEU A O 1
ATOM 798 N N . LEU A 1 107 ? 9.602 -17.062 -1.334 1 92.25 107 LEU A N 1
ATOM 799 C CA . LEU A 1 107 ? 8.977 -18.375 -1.42 1 92.25 107 LEU A CA 1
ATOM 800 C C . LEU A 1 107 ? 8.203 -18.688 -0.147 1 92.25 107 LEU A C 1
ATOM 802 O O . LEU A 1 107 ? 7.121 -19.297 -0.206 1 92.25 107 LEU A O 1
ATOM 806 N N . ALA A 1 108 ? 8.805 -18.344 0.947 1 86.31 108 ALA A N 1
ATOM 807 C CA . ALA A 1 108 ? 8.109 -18.547 2.215 1 86.31 108 ALA A CA 1
ATOM 808 C C . ALA A 1 108 ? 6.785 -17.797 2.252 1 86.31 108 ALA A C 1
ATOM 810 O O . ALA A 1 108 ? 5.77 -18.328 2.699 1 86.31 108 ALA A O 1
ATOM 811 N N . ALA A 1 109 ? 6.758 -16.609 1.772 1 82.19 109 ALA A N 1
ATOM 812 C CA . ALA A 1 109 ? 5.551 -15.781 1.742 1 82.19 109 ALA A CA 1
ATOM 813 C C . ALA A 1 109 ? 4.48 -16.422 0.86 1 82.19 109 ALA A C 1
ATOM 815 O O . ALA A 1 109 ? 3.307 -16.469 1.237 1 82.19 109 ALA A O 1
ATOM 816 N N . VAL A 1 110 ? 4.867 -16.844 -0.293 1 89.38 110 VAL A N 1
ATOM 817 C CA . VAL A 1 110 ? 3.945 -17.484 -1.234 1 89.38 110 VAL A CA 1
ATOM 818 C C . VAL A 1 110 ? 3.383 -18.766 -0.626 1 89.38 110 VAL A C 1
ATOM 820 O O . VAL A 1 110 ? 2.18 -19.016 -0.711 1 89.38 110 VAL A O 1
ATOM 823 N N . ARG A 1 111 ? 4.281 -19.516 -0.019 1 87.88 111 ARG A N 1
ATOM 824 C CA . ARG A 1 111 ? 3.855 -20.75 0.62 1 87.88 111 ARG A CA 1
ATOM 825 C C . ARG A 1 111 ? 2.826 -20.484 1.711 1 87.88 111 ARG A C 1
ATOM 827 O O . ARG A 1 111 ? 1.824 -21.203 1.817 1 87.88 111 ARG A O 1
ATOM 834 N N . ASP A 1 112 ? 3.068 -19.562 2.498 1 82.19 112 ASP A N 1
ATOM 835 C CA . ASP A 1 112 ? 2.223 -19.234 3.643 1 82.19 112 ASP A CA 1
ATOM 836 C C . ASP A 1 112 ? 0.793 -18.922 3.201 1 82.19 112 ASP A C 1
ATOM 838 O O . ASP A 1 112 ? -0.165 -19.328 3.863 1 82.19 112 ASP A O 1
ATOM 842 N N . VAL A 1 113 ? 0.611 -18.25 2.146 1 82 113 VAL A N 1
ATOM 843 C CA . VAL A 1 113 ? -0.729 -17.828 1.738 1 82 113 VAL A CA 1
ATOM 844 C C . VAL A 1 113 ? -1.432 -19 1.037 1 82 113 VAL A C 1
ATOM 846 O O . VAL A 1 113 ? -2.662 -19.031 0.974 1 82 113 VAL A O 1
ATOM 849 N N . LEU A 1 114 ? -0.633 -19.859 0.512 1 86 114 LEU A N 1
ATOM 850 C CA . LEU A 1 114 ? -1.231 -21.016 -0.149 1 86 114 LEU A CA 1
ATOM 851 C C . LEU A 1 114 ? -1.617 -22.078 0.868 1 86 114 LEU A C 1
ATOM 853 O O . LEU A 1 114 ? -2.529 -22.875 0.625 1 86 114 LEU A O 1
ATOM 857 N N . ASP A 1 115 ? -0.765 -22.109 1.921 1 75.62 115 ASP A N 1
ATOM 858 C CA . ASP A 1 115 ? -1.09 -23.047 2.992 1 75.62 115 ASP A CA 1
ATOM 859 C C . ASP A 1 115 ? -2.336 -22.609 3.754 1 75.62 115 ASP A C 1
ATOM 861 O O . ASP A 1 115 ? -3.121 -23.438 4.211 1 75.62 115 ASP A O 1
ATOM 865 N N . ILE A 1 116 ? -2.455 -21.391 4.008 1 56.72 116 ILE A N 1
ATOM 866 C CA . ILE A 1 116 ? -3.607 -20.875 4.738 1 56.72 116 ILE A CA 1
ATOM 867 C C . ILE A 1 116 ? -4.883 -21.141 3.941 1 56.72 116 ILE A C 1
ATOM 869 O O . ILE A 1 116 ? -5.938 -21.406 4.52 1 56.72 116 ILE A O 1
ATOM 873 N N . GLY A 1 117 ? -4.973 -20.984 2.744 1 49.91 117 GLY A N 1
ATOM 874 C CA . GLY A 1 117 ? -6.16 -21.281 1.964 1 49.91 117 GLY A CA 1
ATOM 875 C C . GLY A 1 117 ? -6.535 -22.766 1.983 1 49.91 117 GLY A C 1
ATOM 876 O O . GLY A 1 117 ? -7.613 -23.141 1.519 1 49.91 117 GLY A O 1
ATOM 877 N N . GLN A 1 118 ? -5.645 -23.562 2.213 1 44.75 118 GLN A N 1
ATOM 878 C CA . GLN A 1 118 ? -5.992 -24.969 2.23 1 44.75 118 GLN A CA 1
ATOM 879 C C . GLN A 1 118 ? -6.691 -25.359 3.531 1 44.75 118 GLN A C 1
ATOM 881 O O . GLN A 1 118 ? -7.223 -26.453 3.658 1 44.75 118 GLN A O 1
ATOM 886 N N . ASP A 1 119 ? -6.688 -24.484 4.57 1 38.19 119 ASP A N 1
ATOM 887 C CA . ASP A 1 119 ? -7.539 -24.969 5.652 1 38.19 119 ASP A CA 1
ATOM 888 C C . ASP A 1 119 ? -8.977 -24.5 5.465 1 38.19 119 ASP A C 1
ATOM 890 O O . ASP A 1 119 ? -9.219 -23.344 5.133 1 38.19 119 ASP A O 1
ATOM 894 N N . MET B 1 1 ? -0.741 -33.875 -8.922 1 53.66 1 MET B N 1
ATOM 895 C CA . MET B 1 1 ? -1.091 -32.844 -7.941 1 53.66 1 MET B CA 1
ATOM 896 C C . MET B 1 1 ? -0.997 -31.453 -8.555 1 53.66 1 MET B C 1
ATOM 898 O O . MET B 1 1 ? -0.054 -31.156 -9.289 1 53.66 1 MET B O 1
ATOM 902 N N . ASN B 1 2 ? -2.105 -30.703 -8.711 1 77.38 2 ASN B N 1
ATOM 903 C CA . ASN B 1 2 ? -2.133 -29.484 -9.508 1 77.38 2 ASN B CA 1
ATOM 904 C C . ASN B 1 2 ? -1.273 -28.391 -8.883 1 77.38 2 ASN B C 1
ATOM 906 O O . ASN B 1 2 ? -1.354 -28.141 -7.684 1 77.38 2 ASN B O 1
ATOM 910 N N . ARG B 1 3 ? -0.092 -28.141 -9.539 1 90.19 3 ARG B N 1
ATOM 911 C CA . ARG B 1 3 ? 0.845 -27.156 -9.008 1 90.19 3 ARG B CA 1
ATOM 912 C C . ARG B 1 3 ? 0.211 -25.766 -8.945 1 90.19 3 ARG B C 1
ATOM 914 O O . ARG B 1 3 ? -0.373 -25.312 -9.93 1 90.19 3 ARG B O 1
ATOM 921 N N . PRO B 1 4 ? 0.253 -25.219 -7.84 1 95.31 4 PRO B N 1
ATOM 922 C CA . PRO B 1 4 ? -0.271 -23.859 -7.773 1 95.31 4 PRO B CA 1
ATOM 923 C C . PRO B 1 4 ? 0.373 -22.922 -8.797 1 95.31 4 PRO B C 1
ATOM 925 O O . PRO B 1 4 ? 1.557 -23.078 -9.117 1 95.31 4 PRO B O 1
ATOM 928 N N . VAL B 1 5 ? -0.46 -22.047 -9.289 1 97.31 5 VAL B N 1
ATOM 929 C CA . VAL B 1 5 ? -0.001 -21.156 -10.344 1 97.31 5 VAL B CA 1
ATOM 930 C C . VAL B 1 5 ? 0.162 -19.75 -9.797 1 97.31 5 VAL B C 1
ATOM 932 O O . VAL B 1 5 ? -0.767 -19.188 -9.203 1 97.31 5 VAL B O 1
ATOM 935 N N . VAL B 1 6 ? 1.387 -19.172 -10.016 1 97.25 6 VAL B N 1
ATOM 936 C CA . VAL B 1 6 ? 1.689 -17.797 -9.617 1 97.25 6 VAL B CA 1
ATOM 937 C C . VAL B 1 6 ? 1.73 -16.906 -10.852 1 97.25 6 VAL B C 1
ATOM 939 O O . VAL B 1 6 ? 2.52 -17.141 -11.773 1 97.25 6 VAL B O 1
ATOM 942 N N . ALA B 1 7 ? 0.791 -15.922 -10.875 1 97.94 7 ALA B N 1
ATOM 943 C CA . ALA B 1 7 ? 0.884 -14.875 -11.883 1 97.94 7 ALA B CA 1
ATOM 944 C C . ALA B 1 7 ? 1.842 -13.773 -11.445 1 97.94 7 ALA B C 1
ATOM 946 O O . ALA B 1 7 ? 1.831 -13.359 -10.281 1 97.94 7 ALA B O 1
ATOM 947 N N . ILE B 1 8 ? 2.717 -13.32 -12.328 1 96.94 8 ILE B N 1
ATOM 948 C CA . ILE B 1 8 ? 3.705 -12.289 -12.047 1 96.94 8 ILE B CA 1
ATOM 949 C C . ILE B 1 8 ? 3.533 -11.125 -13.023 1 96.94 8 ILE B C 1
ATOM 951 O O . ILE B 1 8 ? 3.486 -11.336 -14.242 1 96.94 8 ILE B O 1
ATOM 955 N N . VAL B 1 9 ? 3.42 -9.883 -12.469 1 95 9 VAL B N 1
ATOM 956 C CA . VAL B 1 9 ? 3.309 -8.688 -13.297 1 95 9 VAL B CA 1
ATOM 957 C C . VAL B 1 9 ? 4.484 -7.75 -13.016 1 95 9 VAL B C 1
ATOM 959 O O . VAL B 1 9 ? 4.645 -7.266 -11.898 1 95 9 VAL B O 1
ATOM 962 N N . ASP B 1 10 ? 5.27 -7.539 -14 1 91.56 10 ASP B N 1
ATOM 963 C CA . ASP B 1 10 ? 6.414 -6.641 -13.953 1 91.56 10 ASP B CA 1
ATOM 964 C C . ASP 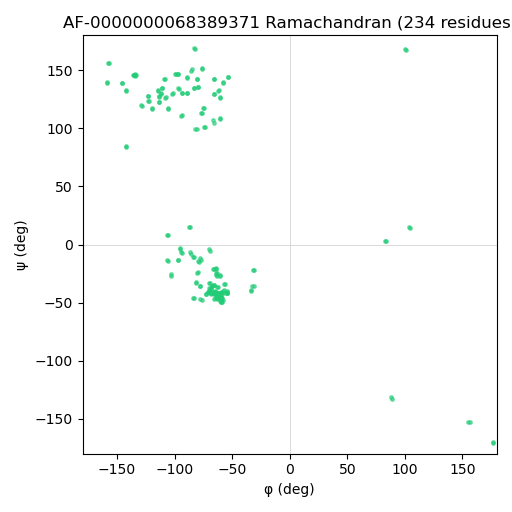B 1 10 ? 6.82 -6.195 -15.359 1 91.56 10 ASP B C 1
ATOM 966 O O . ASP B 1 10 ? 6.812 -7 -16.297 1 91.56 10 ASP B O 1
ATOM 970 N N . ASP B 1 11 ? 7.152 -4.961 -15.492 1 89.88 11 ASP B N 1
ATOM 971 C CA . ASP B 1 11 ? 7.48 -4.48 -16.828 1 89.88 11 ASP B CA 1
ATOM 972 C C . ASP B 1 11 ? 8.945 -4.73 -17.172 1 89.88 11 ASP B C 1
ATOM 974 O O . ASP B 1 11 ? 9.367 -4.559 -18.312 1 89.88 11 ASP B O 1
ATOM 978 N N . ASP B 1 12 ? 9.789 -5.195 -16.172 1 91.06 12 ASP B N 1
ATOM 979 C CA . ASP B 1 12 ? 11.18 -5.555 -16.406 1 91.06 12 ASP B CA 1
ATOM 980 C C . ASP B 1 12 ? 11.328 -7.047 -16.688 1 91.06 12 ASP B C 1
ATOM 982 O O . ASP B 1 12 ? 11.156 -7.875 -15.797 1 91.06 12 ASP B O 1
ATOM 986 N N . PRO B 1 13 ? 11.695 -7.355 -17.984 1 94.94 13 PRO B N 1
ATOM 987 C CA . PRO B 1 13 ? 11.781 -8.773 -18.344 1 94.94 13 PRO B CA 1
ATOM 988 C C . PRO B 1 13 ? 12.82 -9.523 -17.5 1 94.94 13 PRO B C 1
ATOM 990 O O . PRO B 1 13 ? 12.695 -10.734 -17.312 1 94.94 13 PRO B O 1
ATOM 993 N N . ARG B 1 14 ? 13.859 -8.852 -16.984 1 95.62 14 ARG B N 1
ATOM 994 C CA . ARG B 1 14 ? 14.859 -9.508 -16.156 1 95.62 14 ARG B CA 1
ATOM 995 C C . ARG B 1 14 ? 14.266 -9.922 -14.812 1 95.62 14 ARG B C 1
ATOM 997 O O . ARG B 1 14 ? 14.586 -10.992 -14.289 1 95.62 14 ARG B O 1
ATOM 1004 N N . VAL B 1 15 ? 13.414 -9.07 -14.297 1 93.38 15 VAL B N 1
ATOM 1005 C CA . VAL B 1 15 ? 12.742 -9.383 -13.039 1 93.38 15 VAL B CA 1
ATOM 1006 C C . VAL B 1 15 ? 11.781 -10.547 -13.242 1 93.38 15 VAL B C 1
ATOM 1008 O O . VAL B 1 15 ? 11.742 -11.484 -12.438 1 93.38 15 VAL B O 1
ATOM 1011 N N . LEU B 1 16 ? 11.07 -10.531 -14.344 1 96.62 16 LEU B N 1
ATOM 1012 C CA . LEU B 1 16 ? 10.148 -11.625 -14.664 1 96.62 16 LEU B CA 1
ATOM 1013 C C . LEU B 1 16 ? 10.891 -12.953 -14.766 1 96.62 16 LEU B C 1
ATOM 1015 O O . LEU B 1 16 ? 10.469 -13.945 -14.172 1 96.62 16 LEU B O 1
ATOM 1019 N N . ALA B 1 17 ? 11.945 -12.945 -15.453 1 96.69 17 ALA B N 1
ATOM 1020 C CA . ALA B 1 17 ? 12.711 -14.172 -15.656 1 96.69 17 ALA B CA 1
ATOM 1021 C C . ALA B 1 17 ? 13.234 -14.727 -14.336 1 96.69 17 ALA B C 1
ATOM 1023 O O . ALA B 1 17 ? 13.188 -15.938 -14.094 1 96.69 17 ALA B O 1
ATOM 1024 N N . SER B 1 18 ? 13.773 -13.828 -13.547 1 96.06 18 SER B N 1
ATOM 1025 C CA . SER B 1 18 ? 14.312 -14.227 -12.258 1 96.06 18 SER B CA 1
ATOM 1026 C C . SER B 1 18 ? 13.234 -14.844 -11.375 1 96.06 18 SER B C 1
ATOM 1028 O O . SER B 1 18 ? 13.461 -15.875 -10.734 1 96.06 18 SER B O 1
ATOM 1030 N N . LEU B 1 19 ? 12.047 -14.273 -11.359 1 96.69 19 LEU B N 1
ATOM 1031 C CA . LEU B 1 19 ? 10.953 -14.758 -10.531 1 96.69 19 LEU B CA 1
ATOM 1032 C C . LEU B 1 19 ? 10.414 -16.094 -11.062 1 96.69 19 LEU B C 1
ATOM 1034 O O . LEU B 1 19 ? 10.094 -16.984 -10.281 1 96.69 19 LEU B O 1
ATOM 1038 N N . VAL B 1 20 ? 10.32 -16.172 -12.344 1 97.25 20 VAL B N 1
ATOM 1039 C CA . VAL B 1 20 ? 9.867 -17.422 -12.961 1 97.25 20 VAL B CA 1
ATOM 1040 C C . VAL B 1 20 ? 10.805 -18.562 -12.57 1 97.25 20 VAL B C 1
ATOM 1042 O O . VAL B 1 20 ? 10.352 -19.609 -12.117 1 97.25 20 VAL B O 1
ATOM 1045 N N . GLU B 1 21 ? 12.055 -18.344 -12.719 1 97.06 21 GLU B N 1
ATOM 1046 C CA . GLU B 1 21 ? 13.039 -19.375 -12.391 1 97.06 21 GLU B CA 1
ATOM 1047 C C . GLU B 1 21 ? 12.938 -19.781 -10.922 1 97.06 21 GLU B C 1
ATOM 1049 O O . GLU B 1 21 ? 12.922 -20.969 -10.609 1 97.06 21 GLU B O 1
ATOM 1054 N N . LEU B 1 22 ? 12.875 -18.828 -10.109 1 95.94 22 LEU B N 1
ATOM 1055 C CA . LEU B 1 22 ? 12.812 -19.062 -8.672 1 95.94 22 LEU B CA 1
ATOM 1056 C C . LEU B 1 22 ? 11.57 -19.875 -8.305 1 95.94 22 LEU B C 1
ATOM 1058 O O . LEU B 1 22 ? 11.664 -20.891 -7.625 1 95.94 22 LEU B O 1
ATOM 1062 N N . LEU B 1 23 ? 10.445 -19.484 -8.797 1 96.88 23 LEU B N 1
ATOM 1063 C CA . LEU B 1 23 ? 9.18 -20.109 -8.438 1 96.88 23 LEU B CA 1
ATOM 1064 C C . LEU B 1 23 ? 9.047 -21.484 -9.055 1 96.88 23 LEU B C 1
ATOM 1066 O O . LEU B 1 23 ? 8.586 -22.422 -8.398 1 96.88 23 LEU B O 1
ATOM 1070 N N . GLU B 1 24 ? 9.438 -21.609 -10.305 1 96.62 24 GLU B N 1
ATOM 1071 C CA . GLU B 1 24 ? 9.352 -22.922 -10.953 1 96.62 24 GLU B CA 1
ATOM 1072 C C . GLU B 1 24 ? 10.297 -23.922 -10.305 1 96.62 24 GLU B C 1
ATOM 1074 O O . GLU B 1 24 ? 9.969 -25.109 -10.164 1 96.62 24 GLU B O 1
ATOM 1079 N N . SER B 1 25 ? 11.461 -23.438 -9.852 1 95.69 25 SER B N 1
ATOM 1080 C CA . SER B 1 25 ? 12.398 -24.312 -9.172 1 95.69 25 SER B CA 1
ATOM 1081 C C . SER B 1 25 ? 11.836 -24.797 -7.84 1 95.69 25 SER B C 1
ATOM 1083 O O . SER B 1 25 ? 12.25 -25.844 -7.332 1 95.69 25 SER B O 1
ATOM 1085 N N . ALA B 1 26 ? 10.914 -24.109 -7.348 1 94.69 26 ALA B N 1
ATOM 1086 C CA . ALA B 1 26 ? 10.297 -24.469 -6.074 1 94.69 26 ALA B CA 1
ATOM 1087 C C . ALA B 1 26 ? 9.031 -25.297 -6.289 1 94.69 26 ALA B C 1
ATOM 1089 O O . ALA B 1 26 ? 8.344 -25.641 -5.332 1 94.69 26 ALA B O 1
ATOM 1090 N N . GLY B 1 27 ? 8.664 -25.484 -7.531 1 95.31 27 GLY B N 1
ATOM 1091 C CA . GLY B 1 27 ? 7.566 -26.391 -7.832 1 95.31 27 GLY B CA 1
ATOM 1092 C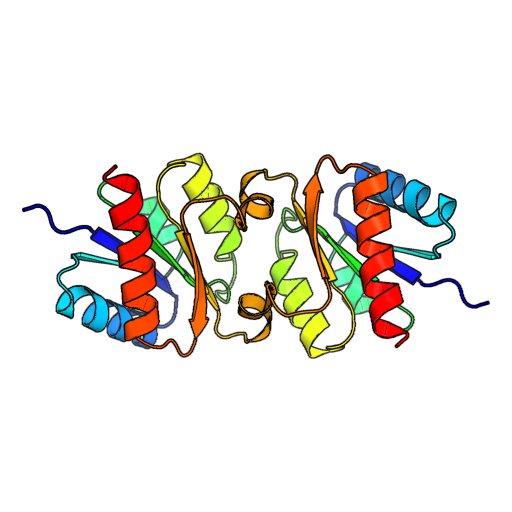 C . GLY B 1 27 ? 6.277 -25.672 -8.188 1 95.31 27 GLY B C 1
ATOM 1093 O O . GLY B 1 27 ? 5.219 -26.297 -8.281 1 95.31 27 GLY B O 1
ATOM 1094 N N . TYR B 1 28 ? 6.328 -24.422 -8.469 1 95.88 28 TYR B N 1
ATOM 1095 C CA . TYR B 1 28 ? 5.133 -23.656 -8.836 1 95.88 28 TYR B CA 1
ATOM 1096 C C . TYR B 1 28 ? 5.027 -23.5 -10.352 1 95.88 28 TYR B C 1
ATOM 1098 O O . TYR B 1 28 ? 6.043 -23.469 -11.047 1 95.88 28 TYR B O 1
ATOM 1106 N N . GLY B 1 29 ? 3.727 -23.484 -10.836 1 97.19 29 GLY B N 1
ATOM 1107 C CA . GLY B 1 29 ? 3.521 -22.922 -12.156 1 97.19 29 GLY B CA 1
ATOM 1108 C C . GLY B 1 29 ? 3.58 -21.406 -12.18 1 97.19 29 GLY B C 1
ATOM 1109 O O . GLY B 1 29 ? 3.309 -20.75 -11.164 1 97.19 29 GLY B O 1
ATOM 1110 N N . THR B 1 30 ? 3.982 -20.875 -13.352 1 97.62 30 THR B N 1
ATOM 1111 C CA . THR B 1 30 ? 4.059 -19.422 -13.422 1 97.62 30 THR B CA 1
ATOM 1112 C C . THR B 1 30 ? 3.424 -18.906 -14.711 1 97.62 30 THR B C 1
ATOM 1114 O O . THR B 1 30 ? 3.395 -19.625 -15.719 1 97.62 30 THR B O 1
ATOM 1117 N N . GLN B 1 31 ? 2.812 -17.734 -14.633 1 97.88 31 GLN B N 1
ATOM 1118 C CA . GLN B 1 31 ? 2.379 -16.906 -15.758 1 97.88 31 GLN B CA 1
ATOM 1119 C C . GLN B 1 31 ? 2.881 -15.477 -15.609 1 97.88 31 GLN B C 1
ATOM 1121 O O . GLN B 1 31 ? 2.578 -14.805 -14.625 1 97.88 31 GLN B O 1
ATOM 1126 N N . SER B 1 32 ? 3.658 -15.031 -16.547 1 97.25 32 SER B N 1
ATOM 1127 C CA . SER B 1 32 ? 4.25 -13.703 -16.422 1 97.25 32 SER B CA 1
ATOM 1128 C C . SER B 1 32 ? 3.623 -12.734 -17.422 1 97.25 32 SER B C 1
ATOM 1130 O O . SER B 1 32 ? 3.316 -13.102 -18.547 1 97.25 32 SER B O 1
ATOM 1132 N N . PHE B 1 33 ? 3.438 -11.484 -16.984 1 95.94 33 PHE B N 1
ATOM 1133 C CA . PHE B 1 33 ? 2.818 -10.43 -17.781 1 95.94 33 PHE B CA 1
ATOM 1134 C C . PHE B 1 33 ? 3.621 -9.141 -17.688 1 95.94 33 PHE B C 1
ATOM 1136 O O . PHE B 1 33 ? 4.113 -8.789 -16.609 1 95.94 33 PHE B O 1
ATOM 1143 N N . PRO B 1 34 ? 3.666 -8.383 -18.781 1 93.62 34 PRO B N 1
ATOM 1144 C CA . PRO B 1 34 ? 4.434 -7.137 -18.766 1 93.62 34 PRO B CA 1
ATOM 1145 C C . PRO B 1 34 ? 3.648 -5.965 -18.172 1 93.62 34 PRO B C 1
ATOM 1147 O O . PRO B 1 34 ? 4.203 -4.883 -17.969 1 93.62 34 PRO B O 1
ATOM 1150 N N . SER B 1 35 ? 2.357 -6.215 -17.984 1 89.69 35 SER B N 1
ATOM 1151 C CA . SER B 1 35 ? 1.502 -5.16 -17.453 1 89.69 35 SER B CA 1
ATOM 1152 C C . SER B 1 35 ? 0.251 -5.742 -16.797 1 89.69 35 SER B C 1
ATOM 1154 O O . SER B 1 35 ? -0.128 -6.879 -17.078 1 89.69 35 SER B O 1
ATOM 1156 N N . GLY B 1 36 ? -0.386 -4.945 -15.828 1 91.25 36 GLY B N 1
ATOM 1157 C CA . GLY B 1 36 ? -1.66 -5.348 -15.25 1 91.25 36 GLY B CA 1
ATOM 1158 C C . GLY B 1 36 ? -2.742 -5.566 -16.281 1 91.25 36 GLY B C 1
ATOM 1159 O O . GLY B 1 36 ? -3.543 -6.5 -16.172 1 91.25 36 GLY B O 1
ATOM 1160 N N . GLU B 1 37 ? -2.682 -4.742 -17.359 1 89.62 37 GLU B N 1
ATOM 1161 C CA . GLU B 1 37 ? -3.646 -4.852 -18.438 1 89.62 37 GLU B CA 1
ATOM 1162 C C . GLU B 1 37 ? -3.541 -6.203 -19.141 1 89.62 37 GLU B C 1
ATOM 1164 O O . GLU B 1 37 ? -4.555 -6.805 -19.5 1 89.62 37 GLU B O 1
ATOM 1169 N N . ALA B 1 38 ? -2.34 -6.613 -19.359 1 93.88 38 ALA B N 1
ATOM 1170 C CA . ALA B 1 38 ? -2.121 -7.902 -20 1 93.88 38 ALA B CA 1
ATOM 1171 C C . ALA B 1 38 ? -2.684 -9.047 -19.172 1 93.88 38 ALA B C 1
ATOM 1173 O O . ALA B 1 38 ? -3.297 -9.977 -19.703 1 93.88 38 ALA B O 1
ATOM 1174 N N . LEU B 1 39 ? -2.465 -8.984 -17.812 1 95.44 39 LEU B N 1
ATOM 1175 C CA . LEU B 1 39 ? -3.021 -10 -16.922 1 95.44 39 LEU B CA 1
ATOM 1176 C C . LEU B 1 39 ? -4.547 -10 -16.984 1 95.44 39 LEU B C 1
ATOM 1178 O O . LEU B 1 39 ? -5.164 -11.062 -17.109 1 95.44 39 LEU B O 1
ATOM 1182 N N . LEU B 1 40 ? -5.113 -8.836 -16.969 1 92.81 40 LEU B N 1
ATOM 1183 C CA . LEU B 1 40 ? -6.566 -8.727 -16.938 1 92.81 40 LEU B CA 1
ATOM 1184 C C . LEU B 1 40 ? -7.18 -9.219 -18.25 1 92.81 40 LEU B C 1
ATOM 1186 O O . LEU B 1 40 ? -8.258 -9.812 -18.25 1 92.81 40 LEU B O 1
ATOM 1190 N N . ALA B 1 41 ? -6.461 -8.945 -19.328 1 94.19 41 ALA B N 1
ATOM 1191 C CA . ALA B 1 41 ? -6.91 -9.445 -20.625 1 94.19 41 ALA B CA 1
ATOM 1192 C C . ALA B 1 41 ? -6.871 -10.969 -20.672 1 94.19 41 ALA B C 1
ATOM 1194 O O . ALA B 1 41 ? -7.738 -11.602 -21.266 1 94.19 41 ALA B O 1
ATOM 1195 N N . PHE B 1 42 ? -5.816 -11.594 -20.094 1 94.88 42 PHE B N 1
ATOM 1196 C CA . PHE B 1 42 ? -5.648 -13.039 -20.031 1 94.88 42 PHE B CA 1
ATOM 1197 C C . PHE B 1 42 ? -6.691 -13.664 -19.109 1 94.88 42 PHE B C 1
ATOM 1199 O O . PHE B 1 42 ? -7.219 -14.742 -19.406 1 94.88 42 PHE B O 1
ATOM 1206 N N . GLY B 1 43 ? -6.953 -12.883 -18.031 1 95.31 43 GLY B N 1
ATOM 1207 C CA . GLY B 1 43 ? -7.887 -13.391 -17.031 1 95.31 43 GLY B CA 1
ATOM 1208 C C . GLY B 1 43 ? -7.207 -13.977 -15.812 1 95.31 43 GLY B C 1
ATOM 1209 O O . GLY B 1 43 ? -6.004 -14.242 -15.836 1 95.31 43 GLY B O 1
ATOM 1210 N N . LEU B 1 44 ? -8.016 -14.234 -14.758 1 94.94 44 LEU B N 1
ATOM 1211 C CA . LEU B 1 44 ? -7.473 -14.664 -13.477 1 94.94 44 LEU B CA 1
ATOM 1212 C C . LEU B 1 44 ? -7.75 -16.141 -13.227 1 94.94 44 LEU B C 1
ATOM 1214 O O . LEU B 1 44 ? -7.426 -16.672 -12.164 1 94.94 44 LEU B O 1
ATOM 1218 N N . GLN B 1 45 ? -8.258 -16.734 -14.266 1 93.31 45 GLN B N 1
ATOM 1219 C CA . GLN B 1 45 ? -8.602 -18.141 -14.086 1 93.31 45 GLN B CA 1
ATOM 1220 C C . GLN B 1 45 ? -7.359 -19 -13.859 1 93.31 45 GLN B C 1
ATOM 1222 O O . GLN B 1 45 ? -6.383 -18.891 -14.602 1 93.31 45 GLN B O 1
ATOM 1227 N N . GLY B 1 46 ? -7.402 -19.828 -12.797 1 93.81 46 GLY B N 1
ATOM 1228 C CA . GLY B 1 46 ? -6.324 -20.766 -12.523 1 93.81 46 GLY B CA 1
ATOM 1229 C C . GLY B 1 46 ? -5.16 -20.141 -11.781 1 93.81 46 GLY B C 1
ATOM 1230 O O . GLY B 1 46 ? -4.188 -20.812 -11.453 1 93.81 46 GLY B O 1
ATOM 1231 N N . VAL B 1 47 ? -5.285 -18.891 -11.422 1 95.94 47 VAL B N 1
ATOM 1232 C CA . VAL B 1 47 ? -4.234 -18.219 -10.672 1 95.94 47 VAL B CA 1
ATOM 1233 C C . VAL B 1 47 ? -4.473 -18.406 -9.172 1 95.94 47 VAL B C 1
ATOM 1235 O O . VAL B 1 47 ? -5.574 -18.156 -8.68 1 95.94 47 VAL B O 1
ATOM 1238 N N . ASP B 1 48 ? -3.381 -18.828 -8.547 1 93.88 48 ASP B N 1
ATOM 1239 C CA . ASP B 1 48 ? -3.51 -19.062 -7.113 1 93.88 48 ASP B CA 1
ATOM 1240 C C . ASP B 1 48 ? -2.881 -17.938 -6.305 1 93.88 48 ASP B C 1
ATOM 1242 O O . ASP B 1 48 ? -3.23 -17.719 -5.141 1 93.88 48 ASP B O 1
ATOM 1246 N N . VAL B 1 49 ? -1.925 -17.25 -6.867 1 94 49 VAL B N 1
ATOM 1247 C CA . VAL B 1 49 ? -1.241 -16.125 -6.25 1 94 49 VAL B CA 1
ATOM 1248 C C . VAL B 1 49 ? -0.866 -15.094 -7.32 1 94 49 VAL B C 1
ATOM 1250 O O . VAL B 1 49 ? -0.471 -15.461 -8.43 1 94 49 VAL B O 1
ATOM 1253 N N . LEU B 1 50 ? -1.051 -13.844 -6.969 1 94.75 50 LEU B N 1
ATOM 1254 C CA . LEU B 1 50 ? -0.577 -12.766 -7.836 1 94.75 50 LEU B CA 1
ATOM 1255 C C . LEU B 1 50 ? 0.554 -11.992 -7.168 1 94.75 50 LEU B C 1
ATOM 1257 O O . LEU B 1 50 ? 0.449 -11.609 -6 1 94.75 50 LEU B O 1
ATOM 1261 N N . ILE B 1 51 ? 1.693 -11.812 -7.82 1 92.56 51 ILE B N 1
ATOM 1262 C CA . ILE B 1 51 ? 2.781 -10.914 -7.453 1 92.56 51 ILE B CA 1
ATOM 1263 C C . ILE B 1 51 ? 2.904 -9.797 -8.492 1 92.56 51 ILE B C 1
ATOM 1265 O O . ILE B 1 51 ? 3.055 -10.07 -9.688 1 92.56 51 ILE B O 1
ATOM 1269 N N . THR B 1 52 ? 2.797 -8.539 -8.016 1 90.06 52 THR B N 1
ATOM 1270 C CA . THR B 1 52 ? 2.818 -7.461 -9 1 90.06 52 THR B CA 1
ATOM 1271 C C . THR B 1 52 ? 3.717 -6.32 -8.523 1 90.06 52 THR B C 1
ATOM 1273 O O . THR B 1 52 ? 3.732 -5.988 -7.34 1 90.06 52 THR B O 1
ATOM 1276 N N . ASP B 1 53 ? 4.367 -5.676 -9.453 1 83.56 53 ASP B N 1
ATOM 1277 C CA . ASP B 1 53 ? 5.223 -4.516 -9.219 1 83.56 53 ASP B CA 1
ATOM 1278 C C . ASP B 1 53 ? 4.391 -3.244 -9.07 1 83.56 53 ASP B C 1
ATOM 1280 O O . ASP B 1 53 ? 3.49 -2.99 -9.875 1 83.56 53 ASP B O 1
ATOM 1284 N N . ILE B 1 54 ? 4.672 -2.418 -8.117 1 75.12 54 ILE B N 1
ATOM 1285 C CA . ILE B 1 54 ? 3.912 -1.188 -7.926 1 75.12 54 ILE B CA 1
ATOM 1286 C C . ILE B 1 54 ? 4.645 -0.022 -8.586 1 75.12 54 ILE B C 1
ATOM 1288 O O . ILE B 1 54 ? 4.105 1.082 -8.688 1 75.12 54 ILE B O 1
ATOM 1292 N N . GLY B 1 55 ? 5.836 -0.226 -8.93 1 70 55 GLY B N 1
ATOM 1293 C CA . GLY B 1 55 ? 6.621 0.841 -9.531 1 70 55 GLY B CA 1
ATOM 1294 C C . GLY B 1 55 ? 6.457 0.931 -11.031 1 70 55 GLY B C 1
ATOM 1295 O O . GLY B 1 55 ? 7.25 1.586 -11.711 1 70 55 GLY B O 1
ATOM 1296 N N . MET B 1 56 ? 5.453 0.283 -11.555 1 70.44 56 MET B N 1
ATOM 1297 C CA . MET B 1 56 ? 5.262 0.301 -13 1 70.44 56 MET B CA 1
ATOM 1298 C C . MET B 1 56 ? 4.574 1.589 -13.438 1 70.44 56 MET B C 1
ATOM 1300 O O . MET B 1 56 ? 3.773 2.158 -12.695 1 70.44 56 MET B O 1
ATOM 1304 N N . PRO B 1 57 ? 4.992 2.109 -14.602 1 57.69 57 PRO B N 1
ATOM 1305 C CA . PRO B 1 57 ? 4.293 3.271 -15.148 1 57.69 57 PRO B CA 1
ATOM 1306 C C . PRO B 1 57 ? 2.803 3.014 -15.367 1 57.69 57 PRO B C 1
ATOM 1308 O O . PRO B 1 57 ? 2.418 1.921 -15.789 1 57.69 57 PRO B O 1
ATOM 1311 N N . GLY B 1 58 ? 1.832 3.992 -15.055 1 51.19 58 GLY B N 1
ATOM 1312 C CA . GLY B 1 58 ? 0.408 3.844 -15.312 1 51.19 58 GLY B CA 1
ATOM 1313 C C . GLY B 1 58 ? -0.337 3.186 -14.164 1 51.19 58 GLY B C 1
ATOM 1314 O O . GLY B 1 58 ? -0.138 3.541 -13 1 51.19 58 GLY B O 1
ATOM 1315 N N . ALA B 1 59 ? -1.239 2.102 -14.672 1 52.06 59 ALA B N 1
ATOM 1316 C CA . ALA B 1 59 ? -1.982 1.383 -13.641 1 52.06 59 ALA B CA 1
ATOM 1317 C C . ALA B 1 59 ? -1.035 0.698 -12.664 1 52.06 59 ALA B C 1
ATOM 1319 O O . ALA B 1 59 ? -0.242 -0.162 -13.055 1 52.06 59 ALA B O 1
ATOM 1320 N N . ASP B 1 60 ? -0.944 1.218 -11.438 1 62.59 60 ASP B N 1
ATOM 1321 C CA . ASP B 1 60 ? 0.085 0.771 -10.5 1 62.59 60 ASP B CA 1
ATOM 1322 C C . ASP B 1 60 ? -0.368 -0.473 -9.742 1 62.59 60 ASP B C 1
ATOM 1324 O O . ASP B 1 60 ? -1.493 -0.943 -9.922 1 62.59 60 ASP B O 1
ATOM 1328 N N . GLY B 1 61 ? 0.522 -1.24 -9.375 1 70 61 GLY B N 1
ATOM 1329 C CA . GLY B 1 61 ? 0.342 -2.443 -8.578 1 70 61 GLY B CA 1
ATOM 1330 C C . GLY B 1 61 ? -0.817 -2.346 -7.605 1 70 61 GLY B C 1
ATOM 1331 O O . GLY B 1 61 ? -1.53 -3.326 -7.383 1 70 61 GLY B O 1
ATOM 1332 N N . PHE B 1 62 ? -1.146 -1.128 -7.332 1 69.75 62 PHE B N 1
ATOM 1333 C CA . PHE B 1 62 ? -2.232 -0.938 -6.379 1 69.75 62 PHE B CA 1
ATOM 1334 C C . PHE B 1 62 ? -3.586 -1.029 -7.074 1 69.75 62 PHE B C 1
ATOM 1336 O O . PHE B 1 62 ? -4.516 -1.648 -6.555 1 69.75 62 PHE B O 1
ATOM 1343 N N . GLU B 1 63 ? -3.627 -0.323 -8.195 1 69.75 63 GLU B N 1
ATOM 1344 C CA . GLU B 1 63 ? -4.863 -0.389 -8.961 1 69.75 63 GLU B CA 1
ATOM 1345 C C . GLU B 1 63 ? -5.176 -1.822 -9.383 1 69.75 63 GLU B C 1
ATOM 1347 O O . GLU B 1 63 ? -6.324 -2.262 -9.305 1 69.75 63 GLU B O 1
ATOM 1352 N N . LEU B 1 64 ? -4.145 -2.467 -9.844 1 81.62 64 LEU B N 1
ATOM 1353 C CA . LEU B 1 64 ? -4.32 -3.861 -10.234 1 81.62 64 LEU B CA 1
ATOM 1354 C C . LEU B 1 64 ? -4.793 -4.699 -9.055 1 81.62 64 LEU B C 1
ATOM 1356 O O . LEU B 1 64 ? -5.703 -5.52 -9.195 1 81.62 64 LEU B O 1
ATOM 1360 N N . ARG B 1 65 ? -4.156 -4.527 -7.945 1 79.12 65 ARG B N 1
ATOM 1361 C CA . ARG B 1 65 ? -4.57 -5.242 -6.742 1 79.12 65 ARG B CA 1
ATOM 1362 C C . ARG B 1 65 ? -6.047 -5.004 -6.445 1 79.12 65 ARG B C 1
ATOM 1364 O O . ARG B 1 65 ? -6.777 -5.941 -6.121 1 79.12 65 ARG B O 1
ATOM 1371 N N . ASP B 1 66 ? -6.496 -3.848 -6.586 1 71.19 66 ASP B N 1
ATOM 1372 C CA . ASP B 1 66 ? -7.883 -3.498 -6.281 1 71.19 66 ASP B CA 1
ATOM 1373 C C . ASP B 1 66 ? -8.844 -4.207 -7.227 1 71.19 66 ASP B C 1
ATOM 1375 O O . ASP B 1 66 ? -9.867 -4.746 -6.793 1 71.19 66 ASP B O 1
ATOM 1379 N N . ILE B 1 67 ? -8.5 -4.141 -8.445 1 76.81 67 ILE B N 1
ATOM 1380 C CA . ILE B 1 67 ? -9.328 -4.781 -9.461 1 76.81 67 ILE B CA 1
ATOM 1381 C C . ILE B 1 67 ? -9.398 -6.285 -9.195 1 76.81 67 ILE B C 1
ATOM 1383 O O . ILE B 1 67 ? -10.477 -6.883 -9.227 1 76.81 67 ILE B O 1
ATOM 1387 N N . VAL B 1 68 ? -8.289 -6.855 -8.906 1 84 68 VAL B N 1
ATOM 1388 C CA . VAL B 1 68 ? -8.195 -8.297 -8.688 1 84 68 VAL B CA 1
ATOM 1389 C C . VAL B 1 68 ? -8.961 -8.688 -7.426 1 84 68 VAL B C 1
ATOM 1391 O O . VAL B 1 68 ? -9.664 -9.703 -7.406 1 84 68 VAL B O 1
ATOM 1394 N N . ARG B 1 69 ? -8.82 -7.906 -6.453 1 78.25 69 ARG B N 1
ATOM 1395 C CA . ARG B 1 69 ? -9.516 -8.188 -5.199 1 78.25 69 ARG B CA 1
ATOM 1396 C C . ARG B 1 69 ? -11.031 -8.148 -5.387 1 78.25 69 ARG B C 1
ATOM 1398 O O . ARG B 1 69 ? -11.758 -8.906 -4.742 1 78.25 69 ARG B O 1
ATOM 1405 N N . GLN B 1 70 ? -11.398 -7.277 -6.172 1 75 70 GLN B N 1
ATOM 1406 C CA . GLN B 1 70 ? -12.82 -7.188 -6.465 1 75 70 GLN B CA 1
ATOM 1407 C C . GLN B 1 70 ? -13.297 -8.398 -7.258 1 75 70 GLN B C 1
ATOM 1409 O O . GLN B 1 70 ? -14.383 -8.93 -7.004 1 75 70 GLN B O 1
ATOM 1414 N N . ALA B 1 71 ? -12.508 -8.789 -8.211 1 83.38 71 ALA B N 1
ATOM 1415 C CA . ALA B 1 71 ? -12.883 -9.883 -9.102 1 83.38 71 ALA B CA 1
ATOM 1416 C C . ALA B 1 71 ? -12.68 -11.234 -8.414 1 83.38 71 ALA B C 1
ATOM 1418 O O . ALA B 1 71 ? -13.398 -12.195 -8.703 1 83.38 71 ALA B O 1
ATOM 1419 N N . SER B 1 72 ? -11.664 -11.367 -7.59 1 86.94 72 SER B N 1
ATOM 1420 C CA . SER B 1 72 ? -11.289 -12.594 -6.883 1 86.94 72 SER B CA 1
ATOM 1421 C C . SER B 1 72 ? -10.789 -12.281 -5.477 1 86.94 72 SER B C 1
ATOM 1423 O O . SER B 1 72 ? -9.586 -12.312 -5.219 1 86.94 72 SER B O 1
ATOM 1425 N N . PRO B 1 73 ? -11.75 -12.148 -4.543 1 79.5 73 PRO B N 1
ATOM 1426 C CA . PRO B 1 73 ? -11.406 -11.688 -3.195 1 79.5 73 PRO B CA 1
ATOM 1427 C C . PRO B 1 73 ? -10.484 -12.664 -2.457 1 79.5 73 PRO B C 1
ATOM 1429 O O . PRO B 1 73 ? -9.75 -12.258 -1.558 1 79.5 73 PRO B O 1
ATOM 1432 N N . GLU B 1 74 ? -10.469 -13.859 -2.867 1 81.25 74 GLU B N 1
ATOM 1433 C CA . GLU B 1 74 ? -9.688 -14.859 -2.143 1 81.25 74 GLU B CA 1
ATOM 1434 C C . GLU B 1 74 ? -8.297 -15.016 -2.74 1 81.25 74 GLU B C 1
ATOM 1436 O O . GLU B 1 74 ? -7.453 -15.727 -2.191 1 81.25 74 GLU B O 1
ATOM 1441 N N . LEU B 1 75 ? -8.047 -14.391 -3.842 1 88.62 75 LEU B N 1
ATOM 1442 C CA . LEU B 1 75 ? -6.738 -14.492 -4.484 1 88.62 75 LEU B CA 1
ATOM 1443 C C . LEU B 1 75 ? -5.703 -13.648 -3.752 1 88.62 75 LEU B C 1
ATOM 1445 O O . LEU B 1 75 ? -5.812 -12.414 -3.721 1 88.62 75 LEU B O 1
ATOM 1449 N N . PRO B 1 76 ? -4.711 -14.297 -3.123 1 87 76 PRO B N 1
ATOM 1450 C CA . PRO B 1 76 ? -3.645 -13.516 -2.494 1 87 76 PRO B CA 1
ATOM 1451 C C . PRO B 1 76 ? -2.859 -12.672 -3.498 1 87 76 PRO B C 1
ATOM 1453 O O . PRO B 1 76 ? -2.506 -13.156 -4.574 1 87 76 PRO B O 1
ATOM 1456 N N . VAL B 1 77 ? -2.662 -11.422 -3.131 1 86.31 77 VAL B N 1
ATOM 1457 C CA . VAL B 1 77 ? -1.911 -10.516 -3.988 1 86.31 77 VAL B CA 1
ATOM 1458 C C . VAL B 1 77 ? -0.723 -9.938 -3.219 1 86.31 77 VAL B C 1
ATOM 1460 O O . VAL B 1 77 ? -0.89 -9.398 -2.123 1 86.31 77 VAL B O 1
ATOM 1463 N N . PHE B 1 78 ? 0.496 -10.148 -3.783 1 85.19 78 PHE B N 1
ATOM 1464 C CA . PHE B 1 78 ? 1.705 -9.516 -3.262 1 85.19 78 PHE B CA 1
ATOM 1465 C C . PHE B 1 78 ? 2.107 -8.32 -4.113 1 85.19 78 PHE B C 1
ATOM 1467 O O . PHE B 1 78 ? 2.162 -8.422 -5.344 1 85.19 78 PHE B O 1
ATOM 1474 N N . LEU B 1 79 ? 2.344 -7.211 -3.414 1 80 79 LEU B N 1
ATOM 1475 C CA . LEU B 1 79 ? 2.904 -6.035 -4.07 1 80 79 LEU B CA 1
ATOM 1476 C C . LEU B 1 79 ? 4.422 -6.012 -3.941 1 80 79 LEU B C 1
ATOM 1478 O O . LEU B 1 79 ? 4.965 -6.32 -2.877 1 80 79 LEU B O 1
ATOM 1482 N N . MET B 1 80 ? 5.051 -5.816 -5.074 1 82.25 80 MET B N 1
ATOM 1483 C CA . MET B 1 80 ? 6.508 -5.746 -5.094 1 82.25 80 MET B CA 1
ATOM 1484 C C . MET B 1 80 ? 6.984 -4.332 -5.402 1 82.25 80 MET B C 1
ATOM 1486 O O . MET B 1 80 ? 6.414 -3.652 -6.254 1 82.25 80 MET B O 1
ATOM 1490 N N . SER B 1 81 ? 7.969 -3.867 -4.645 1 69.88 81 SER B N 1
ATOM 1491 C CA . SER B 1 81 ? 8.5 -2.529 -4.879 1 69.88 81 SER B CA 1
ATOM 1492 C C . SER B 1 81 ? 10.008 -2.492 -4.68 1 69.88 81 SER B C 1
ATOM 1494 O O . SER B 1 81 ? 10.547 -3.176 -3.805 1 69.88 81 SER B O 1
ATOM 1496 N N . GLY B 1 82 ? 10.648 -1.948 -5.531 1 68.44 82 GLY B N 1
ATOM 1497 C CA . GLY B 1 82 ? 12.047 -1.652 -5.289 1 68.44 82 GLY B CA 1
ATOM 1498 C C . GLY B 1 82 ? 12.258 -0.415 -4.438 1 68.44 82 GLY B C 1
ATOM 1499 O O . GLY B 1 82 ? 13.398 -0.078 -4.094 1 68.44 82 GLY B O 1
ATOM 1500 N N . ARG B 1 83 ? 11.219 0.222 -4.363 1 54.09 83 ARG B N 1
ATOM 1501 C CA . ARG B 1 83 ? 11.312 1.457 -3.594 1 54.09 83 ARG B CA 1
ATOM 1502 C C . ARG B 1 83 ? 11.188 1.182 -2.1 1 54.09 83 ARG B C 1
ATOM 1504 O O . ARG B 1 83 ? 10.211 0.57 -1.657 1 54.09 83 ARG B O 1
ATOM 1511 N N . HIS B 1 84 ? 12.344 1.123 -1.393 1 49.44 84 HIS B N 1
ATOM 1512 C CA . HIS B 1 84 ? 12.445 0.849 0.036 1 49.44 84 HIS B CA 1
ATOM 1513 C C . HIS B 1 84 ? 11.242 1.393 0.793 1 49.44 84 HIS B C 1
ATOM 1515 O O . HIS B 1 84 ? 10.812 0.806 1.789 1 49.44 84 HIS B O 1
ATOM 1521 N N . GLU B 1 85 ? 10.852 2.463 0.284 1 45.19 85 GLU B N 1
ATOM 1522 C CA . GLU B 1 85 ? 9.914 3.266 1.067 1 45.19 85 GLU B CA 1
ATOM 1523 C C . GLU B 1 85 ? 8.547 2.594 1.159 1 45.19 85 GLU B C 1
ATOM 1525 O O . GLU B 1 85 ? 7.844 2.744 2.158 1 45.19 85 GLU B O 1
ATOM 1530 N N . ILE B 1 86 ? 8.141 1.875 0.126 1 46 86 ILE B N 1
ATOM 1531 C CA . ILE B 1 86 ? 6.797 1.308 0.124 1 46 86 ILE B CA 1
ATOM 1532 C C . ILE B 1 86 ? 6.758 0.069 1.018 1 46 86 ILE B C 1
ATOM 1534 O O . ILE B 1 86 ? 5.801 -0.13 1.771 1 46 86 ILE B O 1
ATOM 1538 N N . ALA B 1 87 ? 7.816 -0.764 0.775 1 43.66 87 ALA B N 1
ATOM 1539 C CA . ALA B 1 87 ? 7.879 -1.955 1.618 1 43.66 87 ALA B CA 1
ATOM 1540 C C . ALA B 1 87 ? 7.922 -1.579 3.096 1 43.66 87 ALA B C 1
ATOM 1542 O O . ALA B 1 87 ? 7.445 -2.332 3.949 1 43.66 87 ALA B O 1
ATOM 1543 N N . ASP B 1 88 ? 8.703 -0.515 3.182 1 41.12 88 ASP B N 1
ATOM 1544 C CA . ASP B 1 88 ? 8.781 -0.014 4.551 1 41.12 88 ASP B CA 1
ATOM 1545 C C . ASP B 1 88 ? 7.461 0.62 4.98 1 41.12 88 ASP B C 1
ATOM 1547 O O . ASP B 1 88 ? 7.41 1.341 5.977 1 41.12 88 ASP B O 1
ATOM 1551 N N . GLN B 1 89 ? 6.676 0.67 4.168 1 44.25 89 GLN B N 1
ATOM 1552 C CA . GLN B 1 89 ? 5.355 1.183 4.516 1 44.25 89 GLN B CA 1
ATOM 1553 C C . GLN B 1 89 ? 4.977 0.802 5.945 1 44.25 89 GLN B C 1
ATOM 1555 O O . GLN B 1 89 ? 4.254 1.54 6.617 1 44.25 89 GLN B O 1
ATOM 1560 N N . ASP B 1 90 ? 5.422 -0.503 6.191 1 40.81 90 ASP B N 1
ATOM 1561 C CA . ASP B 1 90 ? 5.363 -0.83 7.613 1 40.81 90 ASP B CA 1
ATOM 1562 C C . ASP B 1 90 ? 6.301 0.064 8.422 1 40.81 90 ASP B C 1
ATOM 1564 O O . ASP B 1 90 ? 6.18 0.156 9.648 1 40.81 90 ASP B O 1
ATOM 1568 N N . ARG B 1 91 ? 7.344 0.498 7.652 1 38.69 91 ARG B N 1
ATOM 1569 C CA . ARG B 1 91 ? 8.328 1.075 8.562 1 38.69 91 ARG B CA 1
ATOM 1570 C C . ARG B 1 91 ? 8.328 2.598 8.477 1 38.69 91 ARG B C 1
ATOM 1572 O O . ARG B 1 91 ? 9.062 3.268 9.203 1 38.69 91 ARG B O 1
ATOM 1579 N N . GLY B 1 92 ? 7.715 3.256 7.457 1 48.06 92 GLY B N 1
ATOM 1580 C CA . GLY B 1 92 ? 7.863 4.699 7.539 1 48.06 92 GLY B CA 1
ATOM 1581 C C . GLY B 1 92 ? 6.855 5.355 8.461 1 48.06 92 GLY B C 1
ATOM 1582 O O . GLY B 1 92 ? 5.996 4.676 9.031 1 48.06 92 GLY B O 1
ATOM 1583 N N . ILE B 1 93 ? 7.105 6.719 8.758 1 59.22 93 ILE B N 1
ATOM 1584 C CA . ILE B 1 93 ? 6.266 7.527 9.633 1 59.22 93 ILE B CA 1
ATOM 1585 C C . ILE B 1 93 ? 4.973 7.895 8.906 1 59.22 93 ILE B C 1
ATOM 1587 O O . ILE B 1 93 ? 5.004 8.367 7.77 1 59.22 93 ILE B O 1
ATOM 1591 N N . GLY B 1 94 ? 3.875 7.125 9.258 1 69.19 94 GLY B N 1
ATOM 1592 C CA . GLY B 1 94 ? 2.543 7.332 8.719 1 69.19 94 GLY B CA 1
ATOM 1593 C C . GLY B 1 94 ? 1.67 6.094 8.781 1 69.19 94 GLY B C 1
ATOM 1594 O O . GLY B 1 94 ? 1.784 5.297 9.719 1 69.19 94 GLY B O 1
ATOM 1595 N N . GLY B 1 95 ? 0.678 5.949 7.855 1 70.56 95 GLY B N 1
ATOM 1596 C CA . GLY B 1 95 ? -0.234 4.816 7.898 1 70.56 95 GLY B CA 1
ATOM 1597 C C . GLY B 1 95 ? -1.313 4.879 6.836 1 70.56 95 GLY B C 1
ATOM 1598 O O . GLY B 1 95 ? -1.156 5.566 5.82 1 70.56 95 GLY B O 1
ATOM 1599 N N . PHE B 1 96 ? -2.264 3.893 7.062 1 71.19 96 PHE B N 1
ATOM 1600 C CA . PHE B 1 96 ? -3.406 3.793 6.164 1 71.19 96 PHE B CA 1
ATOM 1601 C C . PHE B 1 96 ? -4.695 4.176 6.879 1 71.19 96 PHE B C 1
ATOM 1603 O O . PHE B 1 96 ? -4.902 3.801 8.039 1 71.19 96 PHE B O 1
ATOM 1610 N N . LEU B 1 97 ? -5.449 5.098 6.191 1 77.19 97 LEU B N 1
ATOM 1611 C CA . LEU B 1 97 ? -6.754 5.512 6.691 1 77.19 97 LEU B CA 1
ATOM 1612 C C . LEU B 1 97 ? -7.867 5.078 5.742 1 77.19 97 LEU B C 1
ATOM 1614 O O . LEU B 1 97 ? -7.738 5.219 4.523 1 77.19 97 LEU B O 1
ATOM 1618 N N . ARG B 1 98 ? -8.945 4.48 6.348 1 73.88 98 ARG B N 1
ATOM 1619 C CA . ARG B 1 98 ? -10.055 4 5.535 1 73.88 98 ARG B CA 1
ATOM 1620 C C . ARG B 1 98 ? -11.188 5.023 5.496 1 73.88 98 ARG B C 1
ATOM 1622 O O . ARG B 1 98 ? -11.516 5.637 6.516 1 73.88 98 ARG B O 1
ATOM 1629 N N . LYS B 1 99 ? -11.633 5.184 4.289 1 79.31 99 LYS B N 1
ATOM 1630 C CA . LYS B 1 99 ? -12.859 5.957 4.141 1 79.31 99 LYS B CA 1
ATOM 1631 C C . LYS B 1 99 ? -14.094 5.055 4.223 1 79.31 99 LYS B C 1
ATOM 1633 O O . LYS B 1 99 ? -14.078 3.936 3.705 1 79.31 99 LYS B O 1
ATOM 1638 N N . PRO B 1 100 ? -15.273 5.367 4.793 1 80.88 100 PRO B N 1
ATOM 1639 C CA . PRO B 1 100 ? -15.328 6.559 5.648 1 80.88 100 PRO B CA 1
ATOM 1640 C C . PRO B 1 100 ? -14.492 6.414 6.918 1 80.88 100 PRO B C 1
ATOM 1642 O O . PRO B 1 100 ? -14.367 5.312 7.461 1 80.88 100 PRO B O 1
ATOM 1645 N N . PHE B 1 101 ? -13.875 7.488 7.301 1 80.62 101 PHE B N 1
ATOM 1646 C CA . PHE B 1 101 ? -13 7.414 8.469 1 80.62 101 PHE B CA 1
ATOM 1647 C C . PHE B 1 101 ? -13.727 7.895 9.719 1 80.62 101 PHE B C 1
ATOM 1649 O O . PHE B 1 101 ? -14.648 8.703 9.633 1 80.62 101 PHE B O 1
ATOM 1656 N N . ASP B 1 102 ? -13.312 7.223 10.836 1 82.62 102 ASP B N 1
ATOM 1657 C CA .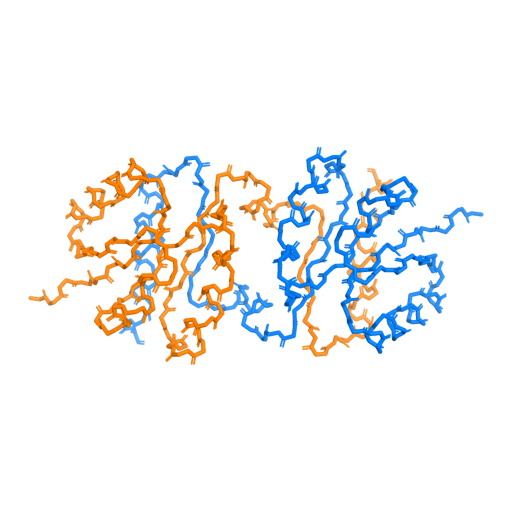 ASP B 1 102 ? -13.617 7.742 12.172 1 82.62 102 ASP B CA 1
ATOM 1658 C C . ASP B 1 102 ? -12.727 8.938 12.508 1 82.62 102 ASP B C 1
ATOM 1660 O O . ASP B 1 102 ? -11.5 8.812 12.57 1 82.62 102 ASP B O 1
ATOM 1664 N N . GLY B 1 103 ? -13.422 10.055 12.703 1 89.81 103 GLY B N 1
ATOM 1665 C CA . GLY B 1 103 ? -12.672 11.266 12.984 1 89.81 103 GLY B CA 1
ATOM 1666 C C . GLY B 1 103 ? -11.711 11.125 14.156 1 89.81 103 GLY B C 1
ATOM 1667 O O . GLY B 1 103 ? -10.578 11.602 14.094 1 89.81 103 GLY B O 1
ATOM 1668 N N . HIS B 1 104 ? -12.219 10.477 15.133 1 88.81 104 HIS B N 1
ATOM 1669 C CA . HIS B 1 104 ? -11.391 10.281 16.312 1 88.81 104 HIS B CA 1
ATOM 1670 C C . HIS B 1 104 ? -10.172 9.43 16 1 88.81 104 HIS B C 1
ATOM 1672 O O . HIS B 1 104 ? -9.062 9.742 16.438 1 88.81 104 HIS B O 1
ATOM 1678 N N . ALA B 1 105 ? -10.422 8.414 15.211 1 81.94 105 ALA B N 1
ATOM 1679 C CA . ALA B 1 105 ? -9.32 7.535 14.828 1 81.94 105 ALA B CA 1
ATOM 1680 C C . ALA B 1 105 ? -8.305 8.273 13.961 1 81.94 105 ALA B C 1
ATOM 1682 O O . ALA B 1 105 ? -7.094 8.102 14.125 1 81.94 105 ALA B O 1
ATOM 1683 N N . LEU B 1 106 ? -8.781 9.062 13.078 1 88.38 106 LEU B N 1
ATOM 1684 C CA . LEU B 1 106 ? -7.914 9.836 12.195 1 88.38 106 LEU B CA 1
ATOM 1685 C C . LEU B 1 106 ? -7.074 10.82 13 1 88.38 106 LEU B C 1
ATOM 1687 O O . LEU B 1 106 ? -5.859 10.914 12.797 1 88.38 106 LEU B O 1
ATOM 1691 N N . LEU B 1 107 ? -7.688 11.5 13.961 1 92.5 107 LEU B N 1
ATOM 1692 C CA . LEU B 1 107 ? -6.977 12.492 14.766 1 92.5 107 LEU B CA 1
ATOM 1693 C C . LEU B 1 107 ? -5.926 11.82 15.641 1 92.5 107 LEU B C 1
ATOM 1695 O O . LEU B 1 107 ? -4.832 12.359 15.828 1 92.5 107 LEU B O 1
ATOM 1699 N N . ALA B 1 108 ? -6.309 10.695 16.188 1 86.56 108 ALA B N 1
ATOM 1700 C CA . ALA B 1 108 ? -5.352 9.953 17 1 86.56 108 ALA B CA 1
ATOM 1701 C C . ALA B 1 108 ? -4.129 9.555 16.188 1 86.56 108 ALA B C 1
ATOM 1703 O O . ALA B 1 108 ? -2.994 9.664 16.656 1 86.56 108 ALA B O 1
ATOM 1704 N N . ALA B 1 109 ? -4.32 9.133 14.977 1 82.25 109 ALA B N 1
ATOM 1705 C CA . ALA B 1 109 ? -3.23 8.727 14.086 1 82.25 109 ALA B CA 1
ATOM 1706 C C . ALA B 1 109 ? -2.307 9.906 13.789 1 82.25 109 ALA B C 1
ATOM 1708 O O . ALA B 1 109 ? -1.082 9.766 13.82 1 82.25 109 ALA B O 1
ATOM 1709 N N . VAL B 1 110 ? -2.879 11.023 13.477 1 89.69 110 VAL B N 1
ATOM 1710 C CA . VAL B 1 110 ? -2.115 12.227 13.172 1 89.69 110 VAL B CA 1
ATOM 1711 C C . VAL B 1 11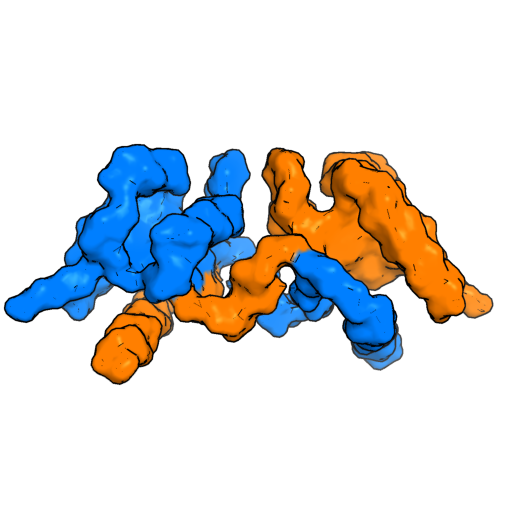0 ? -1.319 12.664 14.398 1 89.69 110 VAL B C 1
ATOM 1713 O O . VAL B 1 110 ? -0.141 13.008 14.289 1 89.69 110 VAL B O 1
ATOM 1716 N N . ARG B 1 111 ? -2.002 12.609 15.531 1 88.12 111 ARG B N 1
ATOM 1717 C CA . ARG B 1 111 ? -1.34 12.984 16.781 1 88.12 111 ARG B CA 1
ATOM 1718 C C . ARG B 1 111 ? -0.137 12.086 17.047 1 88.12 111 ARG B C 1
ATOM 1720 O O . ARG B 1 111 ? 0.926 12.57 17.438 1 88.12 111 ARG B O 1
ATOM 1727 N N . ASP B 1 112 ? -0.302 10.867 16.891 1 82.38 112 ASP B N 1
ATOM 1728 C CA . ASP B 1 112 ? 0.727 9.875 17.188 1 82.38 112 ASP B CA 1
ATOM 1729 C C . ASP B 1 112 ? 2.002 10.148 16.391 1 82.38 112 ASP B C 1
ATOM 1731 O O . ASP B 1 112 ? 3.107 10.016 16.922 1 82.38 112 ASP B O 1
ATOM 1735 N N . VAL B 1 113 ? 1.903 10.5 15.18 1 82 113 VAL B N 1
ATOM 1736 C CA . VAL B 1 113 ? 3.086 10.672 14.344 1 82 113 VAL B CA 1
ATOM 1737 C C . VAL B 1 113 ? 3.734 12.023 14.625 1 82 113 VAL B C 1
ATOM 1739 O O . VAL B 1 113 ? 4.922 12.219 14.359 1 82 113 VAL B O 1
ATOM 1742 N N . LEU B 1 114 ? 2.932 12.914 15.117 1 86.31 114 LEU B N 1
ATOM 1743 C CA . LEU B 1 114 ? 3.486 14.227 15.445 1 86.31 114 LEU B CA 1
ATOM 1744 C C . LEU B 1 114 ? 4.18 14.195 16.797 1 86.31 114 LEU B C 1
ATOM 1746 O O . LEU B 1 114 ? 5.098 14.977 17.047 1 86.31 114 LEU B O 1
ATOM 1750 N N . ASP B 1 115 ? 3.588 13.328 17.656 1 76.25 115 ASP B N 1
ATOM 1751 C CA . ASP B 1 115 ? 4.219 13.172 18.953 1 76.25 115 ASP B CA 1
ATOM 1752 C C . ASP B 1 115 ? 5.547 12.43 18.844 1 76.25 115 ASP B C 1
ATOM 1754 O O . ASP B 1 115 ? 6.488 12.711 19.578 1 76.25 115 ASP B O 1
ATOM 1758 N N . ILE B 1 116 ? 5.598 11.453 18.047 1 57.5 116 ILE B N 1
ATOM 1759 C CA . ILE B 1 116 ? 6.824 10.688 17.875 1 57.5 116 ILE B CA 1
ATOM 1760 C C . ILE B 1 116 ? 7.922 11.586 17.312 1 57.5 116 ILE B C 1
ATOM 1762 O O . ILE B 1 116 ? 9.094 11.438 17.672 1 57.5 116 ILE B O 1
ATOM 1766 N N . GLY B 1 117 ? 7.746 12.406 16.438 1 50.5 117 GLY B N 1
ATOM 1767 C CA . GLY B 1 117 ? 8.766 13.312 15.93 1 50.5 117 GLY B CA 1
ATOM 1768 C C . GLY B 1 117 ? 9.266 14.297 16.969 1 50.5 117 GLY B C 1
ATOM 1769 O O . GLY B 1 117 ? 10.242 15.008 16.734 1 50.5 117 GLY B O 1
ATOM 1770 N N . GLN B 1 118 ? 8.508 14.555 17.906 1 45.06 118 GLN B N 1
ATOM 1771 C CA . GLN B 1 118 ? 8.969 15.508 18.906 1 45.06 118 GLN B CA 1
ATOM 1772 C C . GLN B 1 118 ? 9.969 14.859 19.859 1 45.06 118 GLN B C 1
ATOM 1774 O O . GLN B 1 118 ? 10.609 15.547 20.656 1 45.06 118 GLN B O 1
ATOM 1779 N N . ASP B 1 119 ? 10.117 13.516 19.875 1 38.44 119 ASP B N 1
ATOM 1780 C CA . ASP B 1 119 ? 11.219 13.102 20.734 1 38.44 119 ASP B CA 1
ATOM 1781 C C . ASP B 1 119 ? 12.531 13.062 19.953 1 38.44 119 ASP B C 1
ATOM 1783 O O . ASP B 1 119 ? 12.578 12.578 18.812 1 38.44 119 ASP B O 1
#

InterPro domains:
  IPR001789 Signal transduction response regulator, receiver domain [PF00072] (6-111)
  IPR001789 Signal transduction response regulator, receiver domain [PS50110] (5-114)
  IPR001789 Signal transduction response regulator, receiver domain [SM00448] (4-110)
  IPR011006 CheY-like superfamily [SSF52172] (1-115)
  IPR050595 Bacterial response regulator [PTHR44591] (1-115)

Organism: Agrobacterium fabrum (strain C58 / ATCC 33970) (NCBI:txid176299)

Solvent-accessible surface area (backbone atoms only — not comparable to full-atom values): 12983 Å² total; per-residue (Å²): 129,88,54,55,22,36,35,37,30,37,71,46,67,68,60,46,52,54,50,44,52,55,42,43,74,72,60,33,40,74,46,77,28,64,34,60,66,54,41,62,72,75,47,70,80,79,49,54,32,40,39,26,35,43,78,43,83,73,77,24,28,61,56,45,48,51,54,43,39,71,76,37,69,82,48,24,44,28,40,28,27,64,50,67,64,62,53,26,51,82,65,48,60,56,46,73,40,43,46,87,64,54,65,67,59,53,49,51,54,54,47,52,58,57,54,56,68,70,105,128,88,55,55,21,36,35,36,29,38,72,48,68,68,59,46,51,52,49,44,52,56,41,44,74,72,58,32,40,71,46,79,28,63,35,61,66,53,40,62,71,74,46,69,81,78,51,56,32,37,40,26,35,42,79,44,85,73,79,24,28,61,55,46,48,51,54,44,40,70,76,38,70,82,46,25,43,29,40,28,27,65,49,65,64,62,53,26,48,83,64,49,61,56,46,72,40,44,45,88,63,54,66,67,59,52,51,51,53,56,47,52,58,56,54,55,69,70,104

Sequence (238 aa):
MNRPVVAIVDDDPRVLASLVELLESAGYGTQSFPSGEALLAFGLQGVDVLITDIGMPGADGFELRDIVRQASPELPVFLMSGRHEIADQDRGIGGFLRKPFDGHALLAAVRDVLDIGQDMNRPVVAIVDDDPRVLASLVELLESAGYGTQSFPSGEALLAFGLQGVDVLITDIGMPGADGFELRDIVRQASPELPVFLMSGRHEIADQDRGIGGFLRKPFDGHALLAAVRDVLDIGQD

Nearest PDB structures (foldseek):
  2vuh-assembly1_B-2  TM=6.436E-01  e=2.396E-05  Rhodobacter capsulatus
  2msl-assembly1_A  TM=6.385E-01  e=3.994E-05  Salmonella enterica subsp. enterica serovar Typhimurium str. UK-1
  4uhj-assembly2_C  TM=6.467E-01  e=5.142E-04  Escherichia coli K-12
  1fsp-assembly1_A  TM=6.775E-01  e=4.824E-04  Bacillus subtilis
  1dcf-assembly1_A-2  TM=5.449E-01  e=3.494E-03  Arabidopsis thaliana

Secondary structure (DSSP, 8-state):
----EEEEE-S-HHHHHHHHHHHHHTT-EEEEESSHHHHHHH-STT--EEEEESSSSSS-HHHHHHHHHHH-TTS-EEEEESSHHHHGGGTSSEEEEESSPPHHHHHHHHHHHHHHTT-/----EEEEE-S-HHHHHHHHHHHHHTT-EEEEESSHHHHHHH-STT-SEEEEESSSSSS-HHHHHHHHHHH-TTS-EEEEES-HHHHGGGTSSEEEEESSPPHHHHHHHHHHHHHHTT-

pLDDT: mean 80.89, std 16.79, range [38.19, 97.94]

Radius of gyration: 18.93 Å; Cα contacts (8 Å, |Δi|>4): 392; chains: 2; bounding box: 32×61×41 Å

Foldseek 3Di:
DQAAEEEEEDLDVVVVVVVCVVQVVVPHHYHYYNHLVRDVVVNCPRHQEYEYEQPDPDCGLVNSVVVCCVVPVNHHYHYDYPPVVVVCQVPDQAHDADPVGDPVVVVVRVVVSVVVVVD/DQAAEEEEEDLDVVVVVVVCVVQVVVPHHYHYDNHLVRDVVVNCPRHQEYEYEQPDPDCGLVNSVVVCCVVPVNHHYHYDYPPVVVVCQVPDQAHDADPVGDPVVVVVRVVVSVVVVVD